Protein AF-A0A067QDD2-F1 (afdb_monomer)

Sequence (248 aa):
MGDSSFLYAEFTPTRTRKNRKTKDKPAVTLQTLFHHARMELASWSWMLEYQSILRTVFSDLTIDMSSLNVVCLGLGSPSTSVNARLQLGFLLRLCEDFGISHRKVSVYDPVFTQSDVLFLEELQFSVPCNSTGSQKTAPPTVLFMPHCDLHLYEHIFRQHWEKECLANMVLIANVLGQYLESNPSHKLSSDCPCLSRIVPLLDCKPFPTWNTNPTAFNNTAVQYVPAPQWENLPGEHDFWRLPPHRDT

pLDDT: mean 85.98, std 16.72, range [38.03, 98.56]

Organism: NCBI:txid933084

Structure (mmCIF, N/CA/C/O backbone):
data_AF-A0A067QDD2-F1
#
_entry.id   AF-A0A067QDD2-F1
#
loop_
_atom_site.group_PDB
_atom_site.id
_atom_site.type_symbol
_atom_site.label_atom_id
_atom_site.label_alt_id
_atom_site.label_comp_id
_atom_site.label_asym_id
_atom_site.label_entity_id
_atom_site.label_seq_id
_atom_site.pdbx_PDB_ins_code
_atom_site.Cartn_x
_atom_site.Cartn_y
_atom_site.Cartn_z
_atom_site.occupancy
_a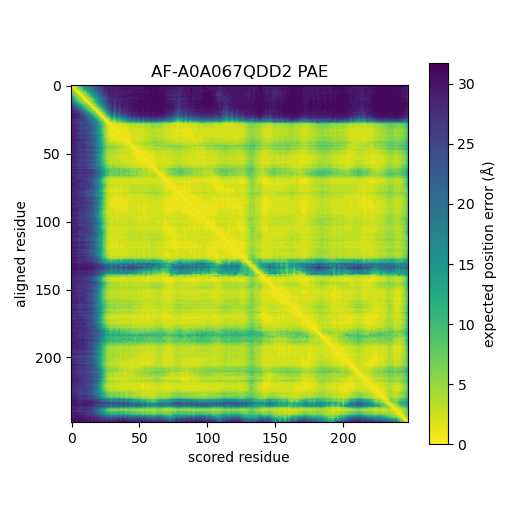tom_site.B_iso_or_equiv
_atom_site.auth_seq_id
_atom_site.auth_comp_id
_atom_site.auth_asym_id
_atom_site.auth_atom_id
_atom_site.pdbx_PDB_model_num
ATOM 1 N N . MET A 1 1 ? 15.218 -37.989 78.511 1.00 45.38 1 MET A N 1
ATOM 2 C CA . MET A 1 1 ? 13.772 -37.693 78.468 1.00 45.38 1 MET A CA 1
ATOM 3 C C . MET A 1 1 ? 13.631 -36.187 78.438 1.00 45.38 1 MET A C 1
ATOM 5 O O . MET A 1 1 ? 13.972 -35.539 79.415 1.00 45.38 1 MET A O 1
ATOM 9 N N . GLY A 1 2 ? 13.270 -35.648 77.281 1.00 40.22 2 GLY A N 1
ATOM 10 C CA . GLY A 1 2 ? 13.136 -34.219 77.025 1.00 40.22 2 GLY A CA 1
ATOM 11 C C . GLY A 1 2 ? 12.260 -34.088 75.794 1.00 40.22 2 GLY A C 1
ATOM 12 O O . GLY A 1 2 ? 12.747 -34.199 74.675 1.00 40.22 2 GLY A O 1
ATOM 13 N N . ASP A 1 3 ? 10.964 -34.021 76.059 1.00 41.91 3 ASP A N 1
ATOM 14 C CA . ASP A 1 3 ? 9.873 -33.892 75.107 1.00 41.91 3 ASP A CA 1
ATOM 15 C C . ASP A 1 3 ? 9.804 -32.426 74.654 1.00 41.91 3 ASP A C 1
ATOM 17 O O . ASP A 1 3 ? 9.718 -31.521 75.487 1.00 41.91 3 ASP A O 1
ATOM 21 N N . SER A 1 4 ? 9.902 -32.174 73.351 1.00 42.56 4 SER A N 1
ATOM 22 C CA . SER A 1 4 ? 9.608 -30.865 72.765 1.00 42.56 4 SER A CA 1
ATOM 23 C C . SER A 1 4 ? 8.730 -31.056 71.535 1.00 42.56 4 SER A C 1
ATOM 25 O O . SER A 1 4 ? 9.161 -31.047 70.383 1.00 42.56 4 SER A O 1
ATOM 27 N N . SER A 1 5 ? 7.444 -31.245 71.818 1.00 41.44 5 SER A N 1
ATOM 28 C CA . SER A 1 5 ? 6.354 -31.175 70.856 1.00 41.44 5 SER A CA 1
ATOM 29 C C . SER A 1 5 ? 6.352 -29.813 70.149 1.00 41.44 5 SER A C 1
ATOM 31 O O . SER A 1 5 ? 5.973 -28.796 70.735 1.00 41.44 5 SER A O 1
ATOM 33 N N . PHE A 1 6 ? 6.741 -29.777 68.877 1.00 38.84 6 PHE A N 1
ATOM 34 C CA . PHE A 1 6 ? 6.443 -28.642 68.008 1.00 38.84 6 PHE A CA 1
ATOM 35 C C . PHE A 1 6 ? 4.987 -28.752 67.537 1.00 38.84 6 PHE A C 1
ATOM 37 O O . PHE A 1 6 ? 4.663 -29.520 66.633 1.00 38.84 6 PHE A O 1
ATOM 44 N N . LEU A 1 7 ? 4.102 -27.990 68.183 1.00 42.53 7 LEU A N 1
ATOM 45 C CA . LEU A 1 7 ? 2.731 -27.744 67.736 1.00 42.53 7 LEU A CA 1
ATOM 46 C C . LEU A 1 7 ? 2.766 -26.884 66.465 1.00 42.53 7 LEU A C 1
ATOM 48 O O . LEU A 1 7 ? 3.120 -25.707 66.520 1.00 42.53 7 LEU A O 1
ATOM 52 N N . TYR A 1 8 ? 2.380 -27.453 65.323 1.00 38.03 8 TYR A N 1
ATOM 53 C CA . TYR A 1 8 ? 2.011 -26.659 64.152 1.00 38.03 8 TYR A CA 1
ATOM 54 C C . TYR A 1 8 ? 0.586 -26.129 64.348 1.00 38.03 8 TYR A C 1
ATOM 56 O O . TYR A 1 8 ? -0.348 -26.900 64.555 1.00 38.03 8 TYR A O 1
ATOM 64 N N . ALA A 1 9 ? 0.436 -24.805 64.309 1.00 45.81 9 ALA A N 1
ATOM 65 C CA . ALA A 1 9 ? -0.854 -24.130 64.377 1.00 45.81 9 ALA A CA 1
ATOM 66 C C . ALA A 1 9 ? -1.733 -24.497 63.168 1.00 45.81 9 ALA A C 1
ATOM 68 O O . ALA A 1 9 ? -1.247 -24.552 62.036 1.00 45.81 9 ALA A O 1
ATOM 69 N N . GLU A 1 10 ? -3.029 -24.721 63.408 1.00 42.28 10 GLU A N 1
ATOM 70 C CA . GLU A 1 10 ? -4.020 -24.955 62.356 1.00 42.28 10 GLU A CA 1
ATOM 71 C C . GLU A 1 10 ? -4.026 -23.806 61.339 1.00 42.28 10 GLU A C 1
ATOM 73 O O . GLU A 1 10 ? -4.198 -22.629 61.670 1.00 42.28 10 GLU A O 1
ATOM 78 N N . PHE A 1 11 ? -3.856 -24.171 60.070 1.00 44.06 11 PHE A N 1
ATOM 79 C CA . PHE A 1 11 ? -3.975 -23.269 58.937 1.00 44.06 11 PHE A CA 1
ATOM 80 C C . PHE A 1 11 ? -5.406 -22.721 58.866 1.00 44.06 11 PHE A C 1
ATOM 82 O O . PHE A 1 11 ? -6.345 -23.451 58.553 1.00 44.06 11 PHE A O 1
ATOM 89 N N . THR A 1 12 ? -5.585 -21.428 59.136 1.00 45.44 12 THR A N 1
ATOM 90 C CA . THR A 1 12 ? -6.861 -20.735 58.918 1.00 45.44 12 THR A CA 1
ATOM 91 C C . THR A 1 12 ? -6.924 -20.272 57.460 1.00 45.44 12 THR A C 1
ATOM 93 O O . THR A 1 12 ? -6.124 -19.421 57.062 1.00 45.44 12 THR A O 1
ATOM 96 N N . PRO A 1 13 ? -7.855 -20.780 56.629 1.00 41.19 13 PRO A N 1
ATOM 97 C CA . PRO A 1 13 ? -7.970 -20.330 55.250 1.00 41.19 13 PRO A CA 1
ATOM 98 C C . PRO A 1 13 ? -8.390 -18.859 55.228 1.00 41.19 13 PRO A C 1
ATOM 100 O O . PRO A 1 13 ? -9.430 -18.477 55.774 1.00 41.19 13 PRO A O 1
ATOM 103 N N . THR A 1 14 ? -7.593 -18.015 54.581 1.00 38.75 14 THR A N 1
ATOM 104 C CA . THR A 1 14 ? -7.963 -16.626 54.319 1.00 38.75 14 THR A CA 1
ATOM 105 C C . THR A 1 14 ? -9.214 -16.598 53.443 1.00 38.75 14 THR A C 1
ATOM 107 O O . THR A 1 14 ? -9.248 -17.150 52.344 1.00 38.75 14 THR A O 1
ATOM 110 N N . ARG A 1 15 ? -10.277 -15.952 53.945 1.00 44.97 15 ARG A N 1
ATOM 111 C CA . ARG A 1 15 ? -11.528 -15.718 53.210 1.00 44.97 15 ARG A CA 1
ATOM 112 C C . ARG A 1 15 ? -11.215 -15.166 51.819 1.00 44.97 15 ARG A C 1
ATOM 114 O O . ARG A 1 15 ? -10.659 -14.074 51.692 1.00 44.97 15 ARG A O 1
ATOM 121 N N . THR A 1 16 ? -11.636 -15.890 50.787 1.00 44.88 16 THR A N 1
ATOM 122 C CA . THR A 1 16 ? -11.643 -15.417 49.404 1.00 44.88 16 THR A CA 1
ATOM 123 C C . THR A 1 16 ? -12.367 -14.074 49.341 1.00 44.88 16 THR A C 1
ATOM 125 O O . THR A 1 16 ? -13.537 -13.944 49.715 1.00 44.88 16 THR A O 1
ATOM 128 N N . ARG A 1 17 ? -11.645 -13.036 48.897 1.00 45.78 17 ARG A N 1
ATOM 129 C CA . ARG A 1 17 ? -12.229 -11.728 48.589 1.00 45.78 17 ARG A CA 1
ATOM 130 C C . ARG A 1 17 ? -13.360 -11.956 47.589 1.00 45.78 17 ARG A C 1
ATOM 132 O O . ARG A 1 17 ? -13.114 -12.396 46.471 1.00 45.78 17 ARG A O 1
ATOM 139 N N . LYS A 1 18 ? -14.595 -11.650 47.999 1.00 46.03 18 LYS A N 1
ATOM 140 C CA . LYS A 1 18 ? -15.752 -11.560 47.101 1.00 46.03 18 LYS A CA 1
ATOM 141 C C . LYS A 1 18 ? -15.353 -10.723 45.885 1.00 46.03 18 LYS A C 1
ATOM 143 O O . LYS A 1 18 ? -15.043 -9.541 46.043 1.00 46.03 18 LYS A O 1
ATOM 148 N N . ASN A 1 19 ? -15.382 -11.337 44.702 1.00 46.97 19 ASN A N 1
ATOM 149 C CA . ASN A 1 19 ? -15.259 -10.642 43.428 1.00 46.97 19 ASN A CA 1
ATOM 150 C C . ASN A 1 19 ? -16.283 -9.507 43.399 1.00 46.97 19 ASN A C 1
ATOM 152 O O . ASN A 1 19 ? -17.496 -9.721 43.354 1.00 46.97 19 ASN A O 1
ATOM 156 N N . ARG A 1 20 ? -15.773 -8.280 43.486 1.00 50.94 20 ARG A N 1
ATOM 157 C CA . ARG A 1 20 ? -16.548 -7.065 43.283 1.00 50.94 20 ARG A CA 1
ATOM 158 C C . ARG A 1 20 ? -16.961 -7.104 41.814 1.00 50.94 20 ARG A C 1
ATOM 160 O O . ARG A 1 20 ? -16.086 -7.037 40.961 1.00 50.94 20 ARG A O 1
ATOM 167 N N . LYS A 1 21 ? -18.259 -7.274 41.526 1.00 49.41 21 LYS A N 1
ATOM 168 C CA . LYS A 1 21 ? -18.806 -7.155 40.166 1.00 49.41 21 LYS A CA 1
ATOM 169 C C . LYS A 1 21 ? -18.338 -5.818 39.592 1.00 49.41 21 LYS A C 1
ATOM 171 O O . LYS A 1 21 ? -18.825 -4.764 40.004 1.00 49.41 21 LYS A O 1
ATOM 176 N N . THR A 1 22 ? -17.351 -5.857 38.707 1.00 52.78 22 THR A N 1
ATOM 177 C CA . THR A 1 22 ? -16.985 -4.730 37.861 1.00 52.78 22 THR A CA 1
ATOM 178 C C . THR A 1 22 ? -18.222 -4.424 37.035 1.00 52.78 22 THR A C 1
ATOM 180 O O . THR A 1 22 ? -18.730 -5.285 36.327 1.00 52.78 22 THR A O 1
ATOM 183 N N . LYS A 1 23 ? -18.775 -3.226 37.221 1.00 50.38 23 LYS A N 1
ATOM 184 C CA . LYS A 1 23 ? -19.856 -2.692 36.392 1.00 50.38 23 LYS A CA 1
ATOM 185 C C . LYS A 1 23 ? -19.383 -2.802 34.938 1.00 50.38 23 LYS A C 1
ATOM 187 O O . LYS A 1 23 ? -18.349 -2.206 34.632 1.00 50.38 23 LYS A O 1
ATOM 192 N N . ASP A 1 24 ? -20.081 -3.574 34.103 1.00 54.34 24 ASP A N 1
ATOM 193 C CA . ASP A 1 24 ? -19.802 -3.670 32.668 1.00 54.34 24 ASP A CA 1
ATOM 194 C C . ASP A 1 24 ? -19.778 -2.252 32.097 1.00 54.34 24 ASP A C 1
ATOM 196 O O . ASP A 1 24 ? -20.806 -1.575 32.008 1.00 54.34 24 ASP A O 1
ATOM 200 N N . LYS A 1 25 ? -18.581 -1.755 31.777 1.00 55.25 25 LYS A N 1
ATOM 201 C CA . LYS A 1 25 ? -18.478 -0.610 30.881 1.00 55.25 25 LYS A CA 1
ATOM 202 C C . LYS A 1 25 ? -18.935 -1.124 29.515 1.00 55.25 25 LYS A C 1
ATOM 204 O O . LYS A 1 25 ? -18.454 -2.185 29.115 1.00 55.25 25 LYS A O 1
ATOM 209 N N . PRO A 1 26 ? -19.838 -0.423 28.811 1.00 59.69 26 PRO A N 1
ATOM 210 C CA . PRO A 1 26 ? -20.191 -0.817 27.457 1.00 59.69 26 PRO A CA 1
ATOM 211 C C . PRO A 1 26 ? -18.908 -0.907 26.627 1.00 59.69 26 PRO A C 1
ATOM 213 O O . PRO A 1 26 ? -18.045 -0.027 26.721 1.00 59.69 26 PRO A O 1
ATOM 216 N N . ALA A 1 27 ? -18.756 -2.000 25.879 1.00 77.62 27 ALA A N 1
ATOM 217 C CA . ALA A 1 27 ? -17.615 -2.184 24.996 1.00 77.62 27 ALA A CA 1
ATOM 218 C C . ALA A 1 27 ? -17.545 -1.000 24.018 1.00 77.62 27 ALA A C 1
ATOM 220 O O . ALA A 1 27 ? -18.560 -0.593 23.451 1.00 77.62 27 ALA A O 1
ATOM 221 N N . VAL A 1 28 ? -16.357 -0.412 23.859 1.00 87.38 28 VAL A N 1
ATOM 222 C CA . VAL A 1 28 ? -16.148 0.693 22.916 1.00 87.38 28 VAL A CA 1
ATOM 223 C C . VAL A 1 28 ? -16.364 0.158 21.500 1.00 87.38 28 VAL A C 1
ATOM 225 O O . VAL A 1 28 ? -15.799 -0.874 21.143 1.00 87.38 28 VAL A O 1
ATOM 228 N N . THR A 1 29 ? -17.192 0.839 20.708 1.00 94.12 29 THR A N 1
ATOM 229 C CA . THR A 1 29 ? -17.514 0.407 19.338 1.00 94.12 29 THR A CA 1
ATOM 230 C C . THR A 1 29 ? -16.322 0.583 18.394 1.00 94.12 29 THR A C 1
ATOM 232 O O . THR A 1 29 ? -15.480 1.463 18.608 1.00 94.12 29 THR A O 1
ATOM 235 N N . LEU A 1 30 ? -16.272 -0.210 17.317 1.00 95.62 30 LEU A N 1
ATOM 236 C CA . LEU A 1 30 ? -15.264 -0.053 16.265 1.00 95.62 30 LEU A CA 1
ATOM 237 C C . LEU A 1 30 ? -15.319 1.353 15.651 1.00 95.62 30 LEU A C 1
ATOM 239 O O . LEU A 1 30 ? -14.275 1.976 15.478 1.00 95.62 30 LEU A O 1
ATOM 243 N N . GLN A 1 31 ? -16.516 1.900 15.429 1.00 95.81 31 GLN A N 1
ATOM 244 C CA . GLN A 1 31 ? -16.710 3.263 14.934 1.00 95.81 31 GLN A CA 1
ATOM 245 C C . GLN A 1 31 ? -15.999 4.298 15.825 1.00 95.81 31 GLN A C 1
ATOM 247 O O . GLN A 1 31 ? -15.290 5.172 15.325 1.00 95.81 31 GLN A O 1
ATOM 252 N N . THR A 1 32 ? -16.133 4.186 17.152 1.00 96.38 32 THR A N 1
ATOM 253 C CA . THR A 1 32 ? -15.456 5.086 18.101 1.00 96.38 32 THR A CA 1
ATOM 254 C C . THR A 1 32 ? -13.936 4.910 18.068 1.00 96.38 32 THR A C 1
ATOM 256 O O . THR A 1 32 ? -13.205 5.899 18.004 1.00 96.38 32 THR A O 1
ATOM 259 N N . LEU A 1 33 ? -13.446 3.666 18.075 1.00 97.00 33 LEU A N 1
ATOM 260 C CA . LEU A 1 33 ? -12.007 3.384 18.010 1.00 97.00 33 LEU A CA 1
ATOM 261 C C . LEU A 1 33 ? -11.386 3.904 16.708 1.00 97.00 33 LEU A C 1
ATOM 263 O O . LEU A 1 33 ? -10.291 4.465 16.721 1.00 97.00 33 LEU A O 1
ATOM 267 N N . PHE A 1 34 ? -12.089 3.738 15.591 1.00 97.81 34 PHE A N 1
ATOM 268 C CA . PHE A 1 34 ? -11.663 4.234 14.291 1.00 97.81 34 PHE A CA 1
ATOM 269 C C . PHE A 1 34 ? -11.661 5.763 14.234 1.00 97.81 34 PHE A C 1
ATOM 271 O O . PHE A 1 34 ? -10.707 6.357 13.736 1.00 97.81 34 PHE A O 1
ATOM 278 N N . HIS A 1 35 ? -12.675 6.421 14.804 1.00 97.19 35 HIS A N 1
ATOM 279 C CA . HIS A 1 35 ? -12.698 7.879 14.904 1.00 97.19 35 HIS A CA 1
ATOM 280 C C . HIS A 1 35 ? -11.468 8.418 15.649 1.00 97.19 35 HIS A C 1
ATOM 282 O O . HIS A 1 35 ? -10.831 9.361 15.182 1.00 97.19 35 HIS A O 1
ATOM 288 N N . HIS A 1 36 ? -11.076 7.786 16.760 1.00 96.31 36 HIS A N 1
ATOM 289 C CA . HIS A 1 36 ? -9.870 8.179 17.496 1.00 96.31 36 HIS A CA 1
ATOM 290 C C . HIS A 1 36 ? -8.604 8.009 16.645 1.00 96.31 36 HIS A C 1
ATOM 292 O O . HIS A 1 36 ? -7.792 8.929 16.577 1.00 96.31 36 HIS A O 1
ATOM 298 N N . ALA A 1 37 ? -8.478 6.881 15.936 1.00 96.75 37 ALA A N 1
ATOM 299 C CA . ALA A 1 37 ? -7.359 6.631 15.028 1.00 96.75 37 ALA A CA 1
ATOM 300 C C . ALA A 1 37 ? -7.260 7.699 13.920 1.00 96.75 37 ALA A C 1
ATOM 302 O O . ALA A 1 37 ? -6.166 8.159 13.600 1.00 96.75 37 ALA A O 1
ATOM 303 N N . ARG A 1 38 ? -8.396 8.157 13.373 1.00 96.75 38 ARG A N 1
ATOM 304 C 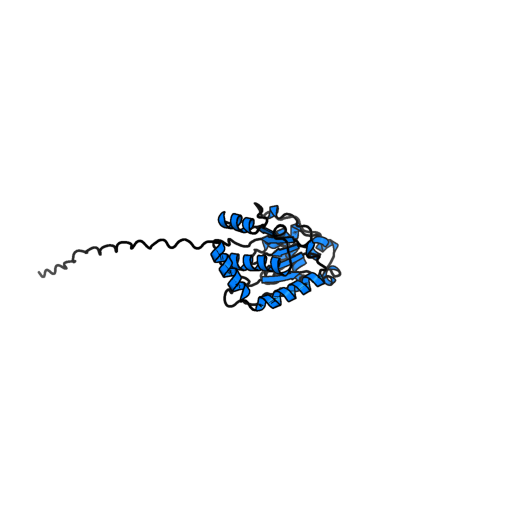CA . ARG A 1 38 ? -8.425 9.251 12.386 1.00 96.75 38 ARG A CA 1
ATOM 305 C C . ARG A 1 38 ? -7.943 10.582 12.957 1.00 96.75 38 ARG A C 1
ATOM 307 O O . ARG A 1 38 ? -7.193 11.285 12.285 1.00 96.75 38 ARG A O 1
ATOM 314 N N . MET A 1 39 ? -8.372 10.934 14.169 1.00 95.62 39 MET A N 1
ATOM 315 C CA . MET A 1 39 ? -7.941 12.173 14.828 1.00 95.62 39 MET A CA 1
ATOM 316 C C . MET A 1 39 ? -6.439 12.159 15.109 1.00 95.62 39 MET A C 1
ATOM 318 O O . MET A 1 39 ? -5.747 13.154 14.902 1.00 95.62 39 MET A O 1
ATOM 322 N N . GLU A 1 40 ? -5.927 11.009 15.531 1.00 94.88 40 GLU A N 1
ATOM 323 C CA . GLU A 1 40 ? -4.508 10.807 15.775 1.00 94.88 40 GLU A CA 1
ATOM 324 C C . GLU A 1 40 ? -3.688 10.904 14.483 1.00 94.88 40 GLU A C 1
ATOM 326 O O . GLU A 1 40 ? -2.714 11.656 14.438 1.00 94.88 40 GLU A O 1
ATOM 331 N N . LEU A 1 41 ? -4.129 10.253 13.402 1.00 94.19 41 LEU A N 1
ATOM 332 C CA . LEU A 1 41 ? -3.508 10.387 12.082 1.00 94.19 41 LEU A CA 1
ATOM 333 C C . LEU A 1 41 ? -3.503 11.848 11.605 1.00 94.19 41 LEU A C 1
ATOM 335 O O . LEU A 1 41 ? -2.494 12.328 11.102 1.00 94.19 41 LEU A O 1
ATOM 339 N N . ALA A 1 42 ? -4.600 12.585 11.801 1.00 91.75 42 ALA A N 1
ATOM 340 C CA . ALA A 1 42 ? -4.691 13.993 11.415 1.00 91.75 42 ALA A CA 1
ATOM 341 C C . ALA A 1 42 ? -3.710 14.900 12.178 1.00 91.75 42 ALA A C 1
ATOM 343 O O . ALA A 1 42 ? -3.327 15.948 11.663 1.00 91.75 42 ALA A O 1
ATOM 344 N N . SER A 1 43 ? -3.286 14.500 13.381 1.00 90.88 4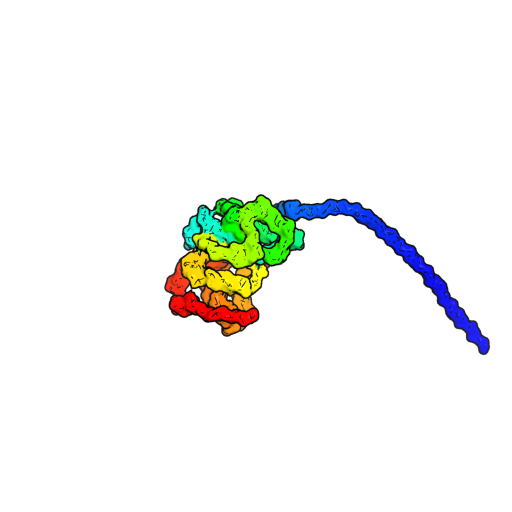3 SER A N 1
ATOM 345 C CA . SER A 1 43 ? -2.271 15.221 14.157 1.00 90.88 43 SER A CA 1
ATOM 346 C C . SER A 1 43 ? -0.837 14.959 13.685 1.00 90.88 43 SER A C 1
ATOM 348 O O . SER A 1 43 ? 0.086 15.676 14.078 1.00 90.88 43 SER A O 1
ATOM 350 N N . TRP A 1 44 ? -0.626 13.942 12.846 1.00 92.62 44 TRP A N 1
ATOM 351 C CA . TRP A 1 44 ? 0.696 13.610 12.338 1.00 92.62 44 TRP A CA 1
ATOM 352 C C . TRP A 1 44 ? 1.123 14.622 11.269 1.00 92.62 44 TRP A C 1
ATOM 354 O O . TRP A 1 44 ? 0.553 14.687 10.182 1.00 92.62 44 TRP A O 1
ATOM 364 N N . SER A 1 45 ? 2.153 15.421 11.563 1.00 89.81 45 SER A N 1
ATOM 365 C CA . SER A 1 45 ? 2.611 16.522 10.698 1.00 89.81 45 SER A CA 1
ATOM 366 C C . SER A 1 45 ? 3.030 16.081 9.292 1.00 89.81 45 SER A C 1
ATOM 368 O O . SER A 1 45 ? 2.923 16.856 8.343 1.00 89.81 45 SER A O 1
ATOM 370 N N . TRP A 1 46 ? 3.455 14.825 9.143 1.00 92.31 46 TRP A N 1
ATOM 371 C CA . TRP A 1 46 ? 3.833 14.246 7.855 1.00 92.31 46 TRP A CA 1
ATOM 372 C C . TRP A 1 46 ? 2.652 14.104 6.879 1.00 92.31 46 TRP A C 1
ATOM 374 O O . TRP A 1 46 ? 2.848 13.935 5.675 1.00 92.31 46 TRP A O 1
ATOM 384 N N . MET A 1 47 ? 1.412 14.266 7.358 1.00 90.31 47 MET A N 1
ATOM 385 C CA . MET A 1 47 ? 0.216 14.223 6.518 1.00 90.31 47 MET A CA 1
ATOM 386 C C . MET A 1 47 ? 0.159 15.319 5.435 1.00 90.31 47 MET A C 1
ATOM 388 O O . MET A 1 47 ? -0.695 15.253 4.559 1.00 90.31 47 MET A O 1
ATOM 392 N N . LEU A 1 48 ? 1.037 16.324 5.448 1.00 88.25 48 LEU A N 1
ATOM 393 C CA . LEU A 1 48 ? 1.181 17.260 4.323 1.00 88.25 48 LEU A CA 1
ATOM 394 C C . LEU A 1 48 ? 2.214 16.774 3.297 1.00 88.25 48 LEU A C 1
ATOM 396 O O . LEU A 1 48 ? 2.015 16.900 2.089 1.00 88.25 48 LEU A O 1
ATOM 400 N N . GLU A 1 49 ? 3.304 16.181 3.773 1.00 92.94 49 GLU A N 1
ATOM 401 C CA . GLU A 1 49 ? 4.383 15.675 2.925 1.00 92.94 49 GLU A CA 1
ATOM 402 C C . GLU A 1 49 ? 3.929 14.472 2.095 1.00 92.94 49 GLU A C 1
ATOM 404 O O . GLU A 1 49 ? 4.215 14.423 0.899 1.00 92.94 49 GLU A O 1
ATOM 409 N N . TYR A 1 50 ? 3.150 13.550 2.674 1.00 94.56 50 TYR A N 1
ATOM 410 C CA . TYR A 1 50 ? 2.650 12.389 1.928 1.00 94.56 50 TYR A CA 1
ATOM 411 C C . TYR A 1 50 ? 1.783 12.799 0.725 1.00 94.56 50 TYR A C 1
ATOM 413 O O . TYR A 1 50 ? 1.896 12.203 -0.347 1.00 94.56 50 TYR A O 1
ATOM 421 N N . GLN A 1 51 ? 0.951 13.842 0.878 1.00 93.88 51 GLN A N 1
ATOM 422 C CA . GLN A 1 51 ? 0.125 14.362 -0.212 1.00 93.88 51 GLN A CA 1
ATOM 423 C C . GLN A 1 51 ? 1.012 14.876 -1.344 1.00 93.88 51 GLN A C 1
ATOM 425 O O . GLN A 1 51 ? 0.741 14.594 -2.507 1.00 93.88 51 GLN A O 1
ATOM 430 N N . SER A 1 52 ? 2.071 15.620 -1.009 1.00 95.44 52 SER A N 1
ATOM 431 C CA . SER A 1 52 ? 3.028 16.152 -1.985 1.00 95.44 52 SER A CA 1
ATOM 432 C C . SER A 1 52 ? 3.745 15.032 -2.743 1.00 95.44 52 SER A C 1
ATOM 434 O O . SER A 1 52 ? 3.822 15.063 -3.974 1.00 95.44 52 SER A O 1
ATOM 436 N N . ILE A 1 53 ? 4.190 13.997 -2.019 1.00 96.50 53 ILE A N 1
ATOM 437 C CA . ILE A 1 53 ? 4.822 12.809 -2.603 1.00 96.50 53 ILE A CA 1
ATOM 438 C C . ILE A 1 53 ? 3.866 12.146 -3.595 1.00 96.50 53 ILE A C 1
ATOM 440 O O . ILE A 1 53 ? 4.214 11.989 -4.761 1.00 96.50 53 ILE A O 1
ATOM 444 N N . LEU A 1 54 ? 2.646 11.809 -3.171 1.00 95.88 54 LEU A N 1
ATOM 445 C CA . LEU A 1 54 ? 1.687 11.120 -4.035 1.00 95.88 54 LEU A CA 1
ATOM 446 C C . LEU A 1 54 ? 1.236 11.974 -5.224 1.00 95.88 54 LEU A C 1
ATOM 448 O O . LEU A 1 54 ? 1.106 11.442 -6.319 1.00 95.88 54 LEU A O 1
ATOM 452 N N . ARG A 1 55 ? 1.056 13.292 -5.060 1.00 95.38 55 ARG A N 1
ATOM 453 C CA . ARG A 1 55 ? 0.759 14.195 -6.188 1.00 95.38 55 ARG A CA 1
ATOM 454 C C . ARG A 1 55 ? 1.874 14.189 -7.227 1.00 95.38 55 ARG A C 1
ATOM 456 O O . ARG A 1 55 ? 1.575 14.156 -8.416 1.00 95.38 55 ARG A O 1
ATOM 463 N N . THR A 1 56 ? 3.127 14.195 -6.777 1.00 95.19 56 THR A N 1
ATOM 464 C CA . THR A 1 56 ? 4.295 14.107 -7.664 1.00 95.19 56 THR A CA 1
ATOM 465 C C . THR A 1 56 ? 4.293 12.771 -8.403 1.00 95.19 56 THR A C 1
ATOM 467 O O . THR A 1 56 ? 4.248 12.758 -9.625 1.00 95.19 56 THR A O 1
ATOM 470 N N . VAL A 1 57 ? 4.195 11.653 -7.674 1.00 95.31 57 VAL A N 1
ATOM 471 C CA . VAL A 1 57 ? 4.189 10.301 -8.259 1.00 95.31 57 VAL A CA 1
ATOM 472 C C . VAL A 1 57 ? 3.048 10.114 -9.259 1.00 95.31 57 VAL A C 1
ATOM 474 O O . VAL A 1 57 ? 3.252 9.622 -10.363 1.00 95.31 57 VAL A O 1
ATOM 477 N N . PHE A 1 58 ? 1.833 10.523 -8.900 1.00 94.38 58 PHE A N 1
ATOM 478 C CA . PHE A 1 58 ? 0.684 10.398 -9.789 1.00 94.38 58 PHE A CA 1
ATOM 479 C C . PHE A 1 58 ? 0.802 11.269 -11.043 1.00 94.38 58 PHE A C 1
ATOM 481 O O . PHE A 1 58 ? 0.355 10.850 -12.111 1.00 94.38 58 PHE A O 1
ATOM 488 N N . SER A 1 59 ? 1.411 12.452 -10.925 1.00 92.81 59 SER A N 1
ATOM 489 C CA . SER A 1 59 ? 1.721 13.313 -12.068 1.00 92.81 59 SER A CA 1
ATOM 490 C C . SER A 1 59 ? 2.771 12.674 -12.976 1.00 92.81 59 SER A C 1
ATOM 492 O O . SER A 1 59 ? 2.576 12.638 -14.188 1.00 92.81 59 SER A O 1
ATOM 494 N N . ASP A 1 60 ? 3.846 12.134 -12.400 1.00 91.19 60 ASP A N 1
ATOM 495 C CA . ASP A 1 60 ? 4.937 11.486 -13.137 1.00 91.19 60 ASP A CA 1
ATOM 496 C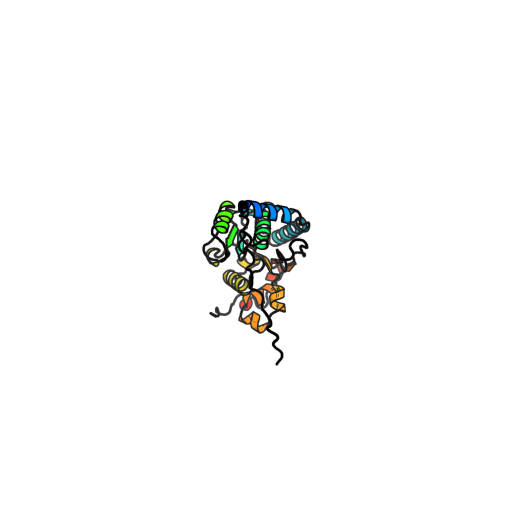 C . ASP A 1 60 ? 4.450 10.259 -13.918 1.00 91.19 60 ASP A C 1
ATOM 498 O O . ASP A 1 60 ? 4.929 9.982 -15.017 1.00 91.19 60 ASP A O 1
ATOM 502 N N . LEU A 1 61 ? 3.460 9.547 -13.374 1.00 89.62 61 LEU A N 1
ATOM 503 C CA . LEU A 1 61 ? 2.820 8.398 -14.013 1.00 89.62 61 LEU A CA 1
ATOM 504 C C . LEU A 1 61 ? 1.632 8.767 -14.912 1.00 89.62 61 LEU A C 1
ATOM 506 O O . LEU A 1 61 ? 1.027 7.884 -15.514 1.00 89.62 61 LEU A O 1
ATOM 510 N N . THR A 1 62 ? 1.272 10.049 -15.022 1.00 90.00 62 THR A N 1
ATOM 511 C CA . THR A 1 62 ? 0.111 10.522 -15.801 1.00 90.00 62 THR A CA 1
ATOM 512 C C . THR A 1 62 ? -1.207 9.814 -15.441 1.00 90.00 62 THR A C 1
ATOM 514 O O . THR A 1 62 ? -2.057 9.569 -16.296 1.00 90.00 62 THR A O 1
ATOM 517 N N . ILE A 1 63 ? -1.386 9.473 -14.161 1.00 86.31 63 ILE A N 1
ATOM 518 C CA . ILE A 1 63 ? -2.549 8.716 -13.683 1.00 86.31 63 ILE A CA 1
ATOM 519 C C . ILE A 1 63 ? -3.809 9.583 -13.750 1.00 86.31 63 ILE A C 1
ATOM 521 O O . ILE A 1 63 ? -3.895 10.635 -13.115 1.00 86.31 63 ILE A O 1
ATOM 525 N N . ASP A 1 64 ? -4.835 9.095 -14.449 1.00 86.81 64 ASP A N 1
ATOM 526 C CA . ASP A 1 64 ? -6.180 9.657 -14.347 1.00 86.81 64 ASP A CA 1
ATOM 527 C C . ASP A 1 64 ? -6.830 9.224 -13.025 1.00 86.81 64 ASP A C 1
ATOM 529 O O . ASP A 1 64 ? -7.269 8.079 -12.870 1.00 86.81 64 ASP A O 1
ATOM 533 N N . MET A 1 65 ? -6.940 10.168 -12.085 1.00 84.88 65 MET A N 1
ATOM 534 C CA . MET A 1 65 ? -7.586 9.968 -10.781 1.00 84.88 65 MET A CA 1
ATOM 535 C C . MET A 1 65 ? -9.006 9.409 -10.899 1.00 84.88 65 MET A C 1
ATOM 537 O O . MET A 1 65 ? -9.436 8.639 -10.044 1.00 84.88 65 MET A O 1
ATOM 541 N N . SER A 1 66 ? -9.737 9.757 -11.964 1.00 85.38 66 SER A N 1
ATOM 542 C CA . SER A 1 66 ? -11.109 9.287 -12.164 1.00 85.38 66 SER A CA 1
ATOM 543 C C . SER A 1 66 ? -11.172 7.782 -12.429 1.00 85.38 66 SER A C 1
ATOM 545 O O . SER A 1 66 ? -12.183 7.144 -12.130 1.00 85.38 66 SER A O 1
ATOM 547 N N . SER A 1 67 ? -10.080 7.201 -12.932 1.00 86.69 67 SER A N 1
ATOM 548 C CA . SER A 1 67 ? -9.938 5.784 -13.270 1.00 86.69 67 SER A CA 1
ATOM 549 C C . SER A 1 67 ? -9.289 4.949 -12.158 1.00 86.69 67 SER A C 1
ATOM 551 O O . SER A 1 67 ? -9.508 3.740 -12.131 1.00 86.69 67 SER A O 1
ATOM 553 N N . LEU A 1 68 ? -8.611 5.593 -11.201 1.00 91.44 68 LEU A N 1
ATOM 554 C CA . LEU A 1 68 ? -7.785 4.963 -10.167 1.00 91.44 68 LEU A CA 1
ATOM 555 C C . LEU A 1 68 ? -8.548 3.959 -9.294 1.00 91.44 68 LEU A C 1
ATOM 557 O O . LEU A 1 68 ? -9.569 4.288 -8.684 1.00 91.44 68 LEU A O 1
ATOM 561 N N . ASN A 1 69 ? -8.008 2.744 -9.209 1.00 93.12 69 ASN A N 1
ATOM 562 C CA . ASN A 1 69 ? -8.455 1.703 -8.289 1.00 93.12 69 ASN A CA 1
ATOM 563 C C . ASN A 1 69 ? -7.491 1.583 -7.106 1.00 93.12 69 ASN A C 1
ATOM 565 O O . ASN A 1 69 ? -6.299 1.872 -7.228 1.00 93.12 69 ASN A O 1
ATOM 569 N N . VAL A 1 70 ? -7.993 1.126 -5.960 1.00 95.44 70 VAL A N 1
ATOM 570 C CA . VAL A 1 70 ? -7.161 0.854 -4.783 1.00 95.44 70 VAL A CA 1
ATOM 571 C C . VAL A 1 70 ? -7.397 -0.571 -4.321 1.00 95.44 70 VAL A C 1
ATOM 573 O O . VAL A 1 70 ? -8.535 -0.994 -4.124 1.00 95.44 70 VAL A O 1
ATOM 576 N N . VAL A 1 71 ? -6.313 -1.310 -4.119 1.00 95.19 71 VAL A N 1
ATOM 577 C CA . VAL A 1 71 ? -6.353 -2.645 -3.525 1.00 95.19 71 VAL A CA 1
ATOM 578 C C . VAL A 1 71 ? -5.556 -2.605 -2.236 1.00 95.19 71 VAL A C 1
ATOM 580 O O . VAL A 1 71 ? -4.362 -2.317 -2.245 1.00 95.19 71 VAL A O 1
ATOM 583 N N . CYS A 1 72 ? -6.222 -2.891 -1.125 1.00 96.69 72 CYS A N 1
ATOM 584 C CA . CYS A 1 72 ? -5.606 -3.045 0.176 1.00 96.69 72 CYS A CA 1
ATOM 585 C C . CYS A 1 72 ? -5.587 -4.519 0.572 1.00 96.69 72 CYS A C 1
ATOM 587 O O . CYS A 1 72 ? -6.639 -5.152 0.665 1.00 96.69 72 CYS A O 1
ATOM 589 N N . LEU A 1 73 ? -4.395 -5.056 0.816 1.00 95.62 73 LEU A N 1
ATOM 590 C CA . LEU A 1 73 ? -4.203 -6.430 1.273 1.00 95.62 73 LEU A CA 1
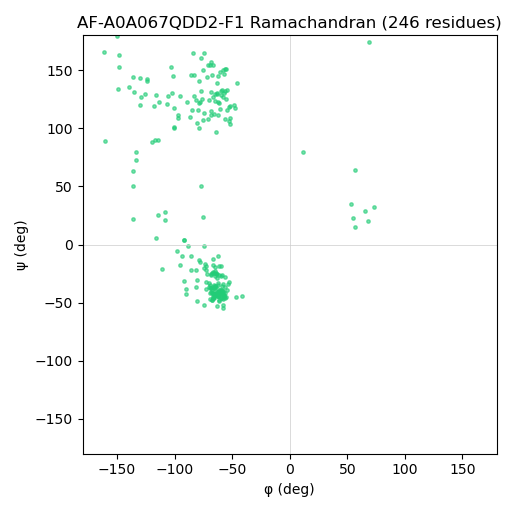ATOM 591 C C . LEU A 1 73 ? -3.407 -6.414 2.572 1.00 95.62 73 LEU A C 1
ATOM 593 O O . LEU A 1 73 ? -2.494 -5.606 2.714 1.00 95.62 73 LEU A O 1
ATOM 597 N N . GLY A 1 74 ? -3.741 -7.314 3.496 1.00 94.31 74 GLY A N 1
ATOM 598 C CA . GLY A 1 74 ? -2.976 -7.472 4.735 1.00 94.31 74 GLY A CA 1
ATOM 599 C C . GLY A 1 74 ? -3.178 -6.334 5.741 1.00 94.31 74 GLY A C 1
ATOM 600 O O . GLY A 1 74 ? -2.250 -5.975 6.460 1.00 94.31 74 GLY A O 1
ATOM 601 N N . LEU A 1 75 ? -4.372 -5.731 5.778 1.00 96.31 75 LEU A N 1
ATOM 602 C CA . LEU A 1 75 ? -4.694 -4.623 6.687 1.00 96.31 75 LEU A CA 1
ATOM 603 C C . LEU A 1 75 ? -4.620 -5.019 8.179 1.00 96.31 75 LEU A C 1
ATOM 605 O O . LEU A 1 75 ? -4.446 -4.166 9.049 1.00 96.31 75 LEU A O 1
ATOM 609 N N . GLY A 1 76 ? -4.805 -6.301 8.497 1.00 96.31 76 GLY A N 1
ATOM 610 C CA . GLY A 1 76 ? -5.137 -6.790 9.831 1.00 96.31 76 GLY A CA 1
ATOM 611 C C . GLY A 1 76 ? -6.550 -6.384 10.266 1.00 96.31 76 GLY A C 1
ATOM 612 O O . GLY A 1 76 ? -7.226 -5.619 9.595 1.00 96.31 76 GLY A O 1
ATOM 613 N N . SER A 1 77 ? -7.024 -6.871 11.415 1.00 97.56 77 SER A N 1
ATOM 614 C CA . SER A 1 77 ? -8.384 -6.578 11.908 1.00 97.56 77 SER A CA 1
ATOM 615 C C . SER A 1 77 ? -8.486 -5.190 12.573 1.00 97.56 77 SER A C 1
ATOM 617 O O . SER A 1 77 ? -7.893 -4.991 13.643 1.00 97.56 77 SER A O 1
ATOM 619 N N . PRO A 1 78 ? -9.274 -4.230 12.035 1.00 98.00 78 PRO A N 1
ATOM 620 C CA . PRO A 1 78 ? -9.537 -2.948 12.698 1.00 98.00 78 PRO A CA 1
ATOM 621 C C . PRO A 1 78 ? -10.212 -3.087 14.070 1.00 98.00 78 PRO A C 1
ATOM 623 O O . PRO A 1 78 ? -10.010 -2.245 14.946 1.00 98.00 78 PRO A O 1
ATOM 626 N N . SER A 1 79 ? -10.977 -4.152 14.307 1.00 97.00 79 SER A N 1
ATOM 627 C CA . SER A 1 79 ? -11.598 -4.445 15.605 1.00 97.00 79 SER A CA 1
ATOM 628 C C . SER A 1 79 ? -10.567 -4.737 16.689 1.00 97.00 79 SER A C 1
ATOM 630 O O . SER A 1 79 ? -10.754 -4.337 17.839 1.00 97.00 79 SER A O 1
ATOM 632 N N . THR A 1 80 ? -9.457 -5.396 16.349 1.00 95.81 80 THR A N 1
ATOM 633 C CA . THR A 1 80 ? -8.495 -5.891 17.346 1.00 95.81 80 THR A CA 1
ATOM 634 C C . THR A 1 80 ? -7.150 -5.163 17.333 1.00 95.81 80 THR A C 1
ATOM 636 O O . THR A 1 80 ? -6.474 -5.132 18.360 1.00 95.81 80 THR A O 1
ATOM 639 N N . SER A 1 81 ? -6.778 -4.496 16.236 1.00 97.38 81 SER A N 1
ATOM 640 C CA . SER A 1 81 ? -5.458 -3.878 16.056 1.00 97.38 81 SER A CA 1
ATOM 641 C C . SER A 1 81 ? -5.518 -2.353 15.923 1.00 97.38 81 SER A C 1
ATOM 643 O O . SER A 1 81 ? -6.245 -1.806 15.095 1.00 97.38 81 SER A O 1
ATOM 645 N N . VAL A 1 82 ? -4.708 -1.646 16.723 1.00 97.00 82 VAL A N 1
ATOM 646 C CA . VAL A 1 82 ? -4.505 -0.188 16.584 1.00 97.00 82 VAL A CA 1
ATOM 647 C C . VAL A 1 82 ? -3.870 0.134 15.231 1.00 97.00 82 VAL A C 1
ATOM 649 O O . VAL A 1 82 ? -4.330 1.050 14.555 1.00 97.00 82 VAL A O 1
ATOM 652 N N . ASN A 1 83 ? -2.880 -0.654 14.805 1.00 97.25 83 ASN A N 1
ATOM 653 C CA . ASN A 1 83 ? -2.192 -0.445 13.531 1.00 97.25 83 ASN A CA 1
ATOM 654 C C . ASN A 1 83 ? -3.156 -0.587 12.354 1.00 97.25 83 ASN A C 1
ATOM 656 O O . ASN A 1 83 ? -3.185 0.299 11.508 1.00 97.25 83 ASN A O 1
ATOM 660 N N . ALA A 1 84 ? -4.018 -1.610 12.364 1.00 98.00 84 ALA A N 1
ATOM 661 C CA . ALA A 1 84 ? -5.034 -1.795 11.327 1.00 98.00 84 ALA A CA 1
ATOM 662 C C . ALA A 1 84 ? -5.991 -0.595 11.244 1.00 98.00 84 ALA A C 1
ATOM 664 O O . ALA A 1 84 ? -6.336 -0.141 10.157 1.00 98.00 84 ALA A O 1
ATOM 665 N N . ARG A 1 85 ? -6.383 -0.012 12.388 1.00 98.38 85 ARG A N 1
ATOM 666 C CA . ARG A 1 85 ? -7.219 1.202 12.409 1.00 98.38 85 ARG A CA 1
ATOM 667 C C . ARG A 1 85 ? -6.495 2.430 11.869 1.00 98.38 85 ARG A C 1
ATOM 669 O O . ARG A 1 85 ? -7.106 3.208 11.144 1.00 98.38 85 ARG A O 1
ATOM 676 N N . LEU A 1 86 ? -5.223 2.616 12.218 1.00 98.12 86 LEU A N 1
ATOM 677 C CA . LEU A 1 86 ? -4.412 3.730 11.717 1.00 98.12 86 LEU A CA 1
ATOM 678 C C . LEU A 1 86 ? -4.172 3.609 10.207 1.00 98.12 86 LEU A C 1
ATOM 680 O O . LEU A 1 86 ? -4.335 4.586 9.481 1.00 98.12 86 LEU A O 1
ATOM 684 N N . GLN A 1 87 ? -3.869 2.404 9.727 1.00 98.00 87 GLN A N 1
ATOM 685 C CA . GLN A 1 87 ? -3.697 2.097 8.307 1.00 98.00 87 GLN A CA 1
ATOM 686 C C . GLN A 1 87 ? -5.004 2.260 7.525 1.00 98.00 87 GLN A C 1
ATOM 688 O O . GLN A 1 87 ? -5.002 2.888 6.469 1.00 98.00 87 GLN A O 1
ATOM 693 N N . LEU A 1 88 ? -6.138 1.803 8.068 1.00 98.56 88 LEU A N 1
ATOM 694 C CA . LEU A 1 88 ? -7.461 2.060 7.491 1.00 98.56 88 LEU A CA 1
ATOM 695 C C . LEU A 1 88 ? -7.773 3.562 7.459 1.00 98.56 88 LEU A C 1
ATOM 697 O O . LEU A 1 88 ? -8.344 4.063 6.494 1.00 98.56 88 LEU A O 1
ATOM 701 N N . GLY A 1 89 ? -7.380 4.294 8.504 1.00 98.12 89 GLY A N 1
ATOM 702 C CA . GLY A 1 89 ? -7.545 5.743 8.580 1.00 98.12 89 GLY A CA 1
ATOM 703 C C . GLY A 1 89 ? -6.746 6.458 7.494 1.00 98.12 89 GLY A C 1
ATOM 704 O O . GLY A 1 89 ? -7.260 7.381 6.865 1.00 98.12 89 GLY A O 1
ATOM 705 N N . PHE A 1 90 ? -5.519 6.001 7.235 1.00 98.12 90 PHE A N 1
ATOM 706 C CA . PHE A 1 90 ? -4.688 6.492 6.140 1.00 98.12 90 PHE A CA 1
ATOM 707 C C . PHE A 1 90 ? -5.290 6.161 4.772 1.00 98.12 90 PHE A C 1
ATOM 709 O O . PHE A 1 90 ? -5.383 7.048 3.930 1.00 98.12 90 PHE A O 1
ATOM 716 N N . LEU A 1 91 ? -5.770 4.930 4.566 1.00 98.25 91 LEU A N 1
ATOM 717 C CA . LEU A 1 91 ? -6.447 4.522 3.331 1.00 98.25 91 LEU A CA 1
ATOM 718 C C . LEU A 1 91 ? -7.684 5.384 3.042 1.00 98.25 91 LEU A C 1
ATOM 720 O O . LEU A 1 91 ? -7.887 5.831 1.915 1.00 98.25 91 LEU A O 1
ATOM 724 N N . LEU A 1 92 ? -8.496 5.663 4.063 1.00 97.88 92 LEU A N 1
ATOM 725 C CA . LEU A 1 92 ? -9.655 6.539 3.918 1.00 97.88 92 LEU A CA 1
ATOM 726 C C . LEU A 1 92 ? -9.231 7.971 3.573 1.00 97.88 92 LEU A C 1
ATOM 728 O O . LEU A 1 92 ? -9.800 8.587 2.676 1.00 97.88 92 LEU A O 1
ATOM 732 N N . ARG A 1 93 ? -8.190 8.484 4.237 1.00 97.19 93 ARG A N 1
ATOM 733 C CA . ARG A 1 93 ? -7.659 9.824 3.978 1.00 97.19 93 ARG A CA 1
ATOM 734 C C . ARG A 1 93 ? -7.064 9.960 2.572 1.00 97.19 93 ARG A C 1
ATOM 736 O O . ARG A 1 93 ? -7.263 10.988 1.935 1.00 97.19 93 ARG A O 1
ATOM 743 N N . LEU A 1 94 ? -6.408 8.915 2.066 1.00 96.88 94 LEU A N 1
ATOM 744 C CA . LEU A 1 94 ? -5.971 8.820 0.673 1.00 96.88 94 LEU A CA 1
ATOM 745 C C . LEU A 1 94 ? -7.165 8.966 -0.282 1.00 96.88 94 LEU A C 1
ATOM 747 O O . LEU A 1 94 ? -7.091 9.716 -1.251 1.00 96.88 94 LEU A O 1
ATOM 751 N N . CYS A 1 95 ? -8.282 8.292 -0.001 1.00 97.00 95 CYS A N 1
ATOM 752 C CA . CYS A 1 95 ? -9.474 8.407 -0.840 1.00 97.00 95 CYS A CA 1
ATOM 753 C C . CYS A 1 95 ? -10.050 9.829 -0.824 1.00 97.00 95 CYS A C 1
ATOM 755 O O . CYS A 1 95 ? -10.370 10.370 -1.880 1.00 97.00 95 CYS A O 1
ATOM 757 N N . GLU A 1 96 ? -10.127 10.450 0.355 1.00 96.00 96 GLU A N 1
ATOM 758 C CA . GLU A 1 96 ? -10.613 11.823 0.537 1.00 96.00 96 GLU A CA 1
ATOM 759 C C . GLU A 1 96 ? -9.738 12.847 -0.209 1.00 96.00 96 GLU A C 1
ATOM 761 O O . GLU A 1 96 ? -10.254 13.678 -0.956 1.00 96.00 96 GLU A O 1
ATOM 766 N N . ASP A 1 97 ? -8.413 12.767 -0.055 1.00 94.69 97 ASP A N 1
ATOM 767 C CA . ASP A 1 97 ? -7.474 13.769 -0.575 1.00 94.69 97 ASP A CA 1
ATOM 768 C C . ASP A 1 97 ? -7.303 13.725 -2.108 1.00 94.69 97 ASP A C 1
ATOM 770 O O . ASP A 1 97 ? -6.895 14.723 -2.720 1.00 94.69 97 ASP A O 1
ATOM 774 N N . PHE A 1 98 ? -7.618 12.580 -2.726 1.00 94.44 98 PHE A N 1
ATOM 775 C CA . PHE A 1 98 ? -7.504 12.343 -4.171 1.00 94.44 98 PHE A CA 1
ATOM 776 C C . PHE A 1 98 ? -8.851 12.068 -4.862 1.00 94.44 98 PHE A C 1
ATOM 778 O O . PHE A 1 98 ? -8.878 11.793 -6.059 1.00 94.44 98 PHE A O 1
ATOM 785 N N . GLY A 1 99 ? -9.973 12.180 -4.142 1.00 94.94 99 GLY A N 1
ATOM 786 C CA . GLY A 1 99 ? -11.317 12.017 -4.706 1.00 94.94 99 GLY A CA 1
ATOM 787 C C . GLY A 1 99 ? -11.621 10.602 -5.210 1.00 94.94 99 GLY A C 1
ATOM 788 O O . GLY A 1 99 ? -12.409 10.434 -6.141 1.00 94.94 99 GLY A O 1
ATOM 789 N N . ILE A 1 100 ? -10.996 9.581 -4.620 1.00 94.88 100 ILE A N 1
ATOM 790 C CA . ILE A 1 100 ? -11.177 8.183 -5.022 1.00 94.88 100 ILE A CA 1
ATOM 791 C C . ILE A 1 100 ? -12.518 7.688 -4.481 1.00 94.88 100 ILE A C 1
ATOM 793 O O . ILE A 1 100 ? -12.785 7.738 -3.279 1.00 94.88 100 ILE A O 1
ATOM 797 N N . SER A 1 101 ? -13.372 7.173 -5.366 1.00 95.38 101 SER A N 1
ATOM 798 C CA . SER A 1 101 ? -14.627 6.554 -4.939 1.00 95.38 101 SER A CA 1
ATOM 799 C C . SER A 1 101 ? -14.344 5.331 -4.071 1.00 95.38 101 SER A C 1
ATOM 801 O O . SER A 1 101 ? -13.637 4.420 -4.494 1.00 95.38 101 SER A O 1
ATOM 803 N N . HIS A 1 102 ? -14.973 5.255 -2.899 1.00 96.19 102 HIS A N 1
ATOM 804 C CA . HIS A 1 102 ? -14.836 4.116 -1.985 1.00 96.19 102 HIS A CA 1
ATOM 805 C C . HIS A 1 102 ? -15.209 2.777 -2.640 1.00 96.19 102 HIS A C 1
ATOM 807 O O . HIS A 1 102 ? -14.624 1.746 -2.332 1.00 96.19 102 HIS A O 1
ATOM 813 N N . ARG A 1 103 ? -16.105 2.797 -3.636 1.00 94.06 103 ARG A N 1
ATOM 814 C CA . ARG A 1 103 ? -16.493 1.608 -4.414 1.00 94.06 103 ARG A CA 1
ATOM 815 C C . ARG A 1 103 ? -15.363 1.043 -5.280 1.00 94.06 103 ARG A C 1
ATOM 817 O O . ARG A 1 103 ? -15.467 -0.092 -5.731 1.00 94.06 103 ARG A O 1
ATOM 824 N N . LYS A 1 104 ? -14.315 1.832 -5.534 1.00 93.81 104 LYS A N 1
ATOM 825 C CA . LYS A 1 104 ? -13.088 1.419 -6.233 1.00 93.81 104 LYS A CA 1
ATOM 826 C C . LYS A 1 104 ? -11.995 0.931 -5.282 1.00 93.81 104 LYS A C 1
ATOM 828 O O . LYS A 1 104 ? -10.885 0.641 -5.725 1.00 93.81 104 LYS A O 1
ATOM 833 N N . VAL A 1 105 ? -12.295 0.864 -3.987 1.00 95.69 105 VAL A N 1
ATOM 834 C CA . VAL A 1 105 ? -11.394 0.350 -2.963 1.00 95.69 105 VAL A CA 1
ATOM 835 C C . VAL A 1 105 ? -11.809 -1.079 -2.645 1.00 95.69 105 VAL A C 1
ATOM 837 O O . VAL A 1 105 ? -12.918 -1.325 -2.169 1.00 95.69 105 VAL A O 1
ATOM 840 N N . SER A 1 106 ? -10.914 -2.022 -2.909 1.00 95.50 106 SER A N 1
ATOM 841 C CA . SER A 1 106 ? -11.040 -3.407 -2.465 1.00 95.50 106 SER A CA 1
ATOM 842 C C . SER A 1 106 ? -10.134 -3.624 -1.263 1.00 95.50 106 SER A C 1
ATOM 844 O O . SER A 1 106 ? -8.957 -3.281 -1.330 1.00 95.50 106 SER A O 1
ATOM 846 N N . VAL A 1 107 ? -10.646 -4.210 -0.184 1.00 96.31 107 VAL A N 1
ATOM 847 C CA . VAL A 1 107 ? -9.882 -4.459 1.044 1.00 96.31 107 VAL A CA 1
ATOM 848 C C . VAL A 1 107 ? -10.033 -5.915 1.462 1.00 96.31 107 VAL A C 1
ATOM 850 O O . VAL A 1 107 ? -11.151 -6.398 1.620 1.00 96.31 107 VAL A O 1
ATOM 853 N N . TYR A 1 108 ? -8.918 -6.610 1.676 1.00 95.25 108 TYR A N 1
ATOM 854 C CA . TYR A 1 108 ? -8.926 -8.001 2.115 1.00 95.25 108 TYR A CA 1
ATOM 855 C C . TYR A 1 108 ? -7.848 -8.304 3.155 1.00 95.25 108 TYR A C 1
ATOM 857 O O . TYR A 1 108 ? -6.675 -7.968 2.988 1.00 95.25 108 TYR A O 1
ATOM 865 N N . ASP A 1 109 ? -8.246 -9.034 4.192 1.00 95.25 109 ASP A N 1
ATOM 866 C CA . ASP A 1 109 ? -7.347 -9.723 5.104 1.00 95.25 109 ASP A CA 1
ATOM 867 C C . ASP A 1 109 ? -8.036 -10.998 5.626 1.00 95.25 109 ASP A C 1
ATOM 869 O O . ASP A 1 109 ? -9.207 -10.934 6.019 1.00 95.25 109 ASP A O 1
ATOM 873 N N . PRO A 1 110 ? -7.356 -12.161 5.655 1.00 94.19 110 PRO A N 1
ATOM 874 C CA . PRO A 1 110 ? -7.935 -13.393 6.193 1.00 94.19 110 PRO A CA 1
ATOM 875 C C . PRO A 1 110 ? -8.315 -13.309 7.681 1.00 94.19 110 PRO A C 1
ATOM 877 O O . PRO A 1 110 ? -9.092 -14.141 8.147 1.00 94.19 110 PRO A O 1
ATOM 880 N N . VAL A 1 111 ? -7.786 -12.341 8.438 1.00 96.06 111 VAL A N 1
ATOM 881 C CA . VAL A 1 111 ? -8.065 -12.177 9.874 1.00 96.06 111 VAL A CA 1
ATOM 882 C C . VAL A 1 111 ? -9.242 -11.247 10.176 1.00 96.06 111 VAL A C 1
ATOM 884 O O . VAL A 1 111 ? -9.499 -10.959 11.349 1.00 96.06 111 VAL A O 1
ATOM 887 N N . PHE A 1 112 ? -9.951 -10.748 9.159 1.00 96.94 112 PHE A N 1
ATOM 888 C CA . PHE A 1 112 ? -11.137 -9.924 9.377 1.00 96.94 112 PHE A CA 1
ATOM 889 C C . PHE A 1 112 ? -12.205 -10.660 10.187 1.00 96.94 112 PHE A C 1
ATOM 891 O O . PHE A 1 112 ? -12.579 -11.801 9.920 1.00 96.94 112 PHE A O 1
ATOM 898 N N . THR A 1 113 ? -12.729 -9.961 11.188 1.00 96.19 113 THR A N 1
ATOM 899 C CA . THR A 1 113 ? -13.907 -10.376 11.946 1.00 96.19 113 THR A CA 1
ATOM 900 C C . THR A 1 113 ? -15.180 -9.953 11.213 1.00 96.19 113 THR A C 1
ATOM 902 O O . THR A 1 113 ? -15.158 -9.057 10.370 1.00 96.19 113 THR A O 1
ATOM 905 N N . GLN A 1 114 ? -16.329 -10.519 11.591 1.00 95.94 114 GLN A N 1
ATOM 906 C CA . GLN A 1 114 ? -17.619 -10.080 11.045 1.00 95.94 114 GLN A CA 1
ATOM 907 C C . GLN A 1 114 ? -17.864 -8.575 11.258 1.00 95.94 114 GLN A C 1
ATOM 909 O O . GLN A 1 114 ? -18.415 -7.912 10.384 1.00 95.94 114 GLN A O 1
ATOM 914 N N . SER A 1 115 ? -17.433 -8.031 12.402 1.00 96.12 115 SER A N 1
ATOM 915 C CA . SER A 1 115 ? -17.526 -6.598 12.699 1.00 96.12 115 SER A CA 1
ATOM 916 C C . SER A 1 115 ? -16.666 -5.755 11.757 1.00 96.12 115 SER A C 1
ATOM 918 O O . SER A 1 115 ? -17.080 -4.663 11.386 1.00 96.12 115 SER A O 1
ATOM 920 N N . ASP A 1 116 ? -15.495 -6.260 11.355 1.00 97.75 116 ASP A N 1
ATOM 921 C CA . ASP A 1 116 ? -14.618 -5.577 10.399 1.00 97.75 116 ASP A CA 1
ATOM 922 C C . ASP A 1 116 ? -15.256 -5.526 9.016 1.00 97.75 116 ASP A C 1
ATOM 924 O O . ASP A 1 116 ? -15.319 -4.457 8.420 1.00 97.75 116 ASP A O 1
ATOM 928 N N . VAL A 1 117 ? -15.772 -6.663 8.535 1.00 97.50 117 VAL A N 1
ATOM 929 C CA . VAL A 1 117 ? -16.435 -6.755 7.226 1.00 97.50 117 VAL A CA 1
ATOM 930 C C . VAL A 1 117 ? -17.616 -5.790 7.156 1.00 97.50 117 VAL A C 1
ATOM 932 O O . VAL A 1 117 ? -17.651 -4.952 6.260 1.00 97.50 117 VAL A O 1
ATOM 935 N N . LEU A 1 118 ? -18.522 -5.831 8.141 1.00 97.56 118 LEU A N 1
ATOM 936 C CA . LEU A 1 118 ? -19.680 -4.930 8.184 1.00 97.56 118 LEU A CA 1
ATOM 937 C C . LEU A 1 118 ? -19.255 -3.458 8.203 1.00 97.56 118 LEU A C 1
ATOM 939 O O . LEU A 1 118 ? -19.822 -2.639 7.489 1.00 97.56 118 LEU A O 1
ATOM 943 N N . PHE A 1 119 ? -18.230 -3.119 8.985 1.00 97.94 119 PHE A N 1
ATOM 944 C CA . PHE A 1 119 ? -17.738 -1.748 9.067 1.00 97.94 119 PHE A CA 1
ATOM 945 C C . PHE A 1 119 ? -17.082 -1.269 7.760 1.00 97.94 119 PHE A C 1
ATOM 947 O O . PHE A 1 119 ? -17.272 -0.126 7.353 1.00 97.94 119 PHE A O 1
ATOM 954 N N . LEU A 1 120 ? -16.330 -2.128 7.070 1.00 98.19 120 LEU A N 1
ATOM 955 C CA . LEU A 1 120 ? -15.729 -1.811 5.769 1.00 98.19 120 LEU A CA 1
ATOM 956 C C . LEU A 1 120 ? -16.798 -1.671 4.669 1.00 98.19 120 LEU A C 1
ATOM 958 O O . LEU A 1 120 ? -16.708 -0.770 3.834 1.00 98.19 120 LEU A O 1
ATOM 962 N N . GLU A 1 121 ? -17.844 -2.498 4.701 1.00 97.19 121 GLU A N 1
ATOM 963 C CA . GLU A 1 121 ? -19.004 -2.388 3.807 1.00 97.19 121 GLU A CA 1
ATOM 964 C C . GLU A 1 121 ? -19.826 -1.115 4.076 1.00 97.19 121 GLU A C 1
ATOM 966 O O . GLU A 1 121 ? -20.273 -0.462 3.131 1.00 97.19 121 GLU A O 1
ATOM 971 N N . GLU A 1 122 ? -19.975 -0.698 5.342 1.00 97.56 122 GLU A N 1
ATOM 972 C CA . GLU A 1 122 ? -20.567 0.597 5.724 1.00 97.56 122 GLU A CA 1
ATOM 973 C C . GLU A 1 122 ? -19.786 1.778 5.120 1.00 97.56 122 GLU A C 1
ATOM 975 O O . GLU A 1 122 ? -20.383 2.771 4.695 1.00 97.56 122 GLU A O 1
ATOM 980 N N . LEU A 1 123 ? -18.457 1.655 5.016 1.00 97.44 123 LEU A N 1
ATOM 981 C CA . LEU A 1 123 ? -17.595 2.614 4.317 1.00 97.44 123 LEU A CA 1
ATOM 982 C C . LEU A 1 123 ? -17.690 2.514 2.785 1.00 97.44 123 LEU A C 1
ATOM 984 O O . LEU A 1 123 ? -17.074 3.325 2.095 1.00 97.44 123 LEU A O 1
ATOM 988 N N . GLN A 1 124 ? -18.494 1.591 2.249 1.00 97.88 124 GLN A N 1
ATOM 989 C CA . GLN A 1 124 ? -18.678 1.295 0.823 1.00 97.88 124 GLN A CA 1
ATOM 990 C C . GLN A 1 124 ? -17.456 0.681 0.130 1.00 97.88 124 GLN A C 1
ATOM 992 O O . GLN A 1 124 ? -17.374 0.727 -1.102 1.00 97.88 124 GLN A O 1
ATOM 997 N N . PHE A 1 125 ? -16.526 0.105 0.892 1.00 97.12 125 PHE A N 1
ATOM 998 C CA . PHE A 1 125 ? -15.428 -0.675 0.328 1.00 97.12 125 PHE A CA 1
ATOM 999 C C . PHE A 1 125 ? -15.925 -2.047 -0.130 1.00 97.12 125 PHE A C 1
ATOM 1001 O O . PHE A 1 125 ? -16.873 -2.604 0.424 1.00 97.12 125 PHE A O 1
ATOM 1008 N N . SER A 1 126 ? -15.273 -2.600 -1.150 1.00 95.00 126 SER A N 1
ATOM 1009 C CA . SER A 1 126 ? -15.482 -3.987 -1.559 1.00 95.00 126 SER A CA 1
ATOM 1010 C C . SER A 1 126 ? -14.638 -4.908 -0.678 1.00 95.00 126 SER A C 1
ATOM 1012 O O . SER A 1 126 ? -13.434 -4.689 -0.535 1.00 95.00 126 SER A O 1
ATOM 1014 N N . VAL A 1 127 ? -15.255 -5.931 -0.087 1.00 94.81 127 VAL A N 1
ATOM 1015 C CA . VAL A 1 127 ? -14.588 -6.891 0.806 1.00 94.81 127 VAL A CA 1
ATOM 1016 C C . VAL A 1 127 ? -14.722 -8.296 0.205 1.00 94.81 127 VAL A C 1
ATOM 1018 O O . VAL A 1 127 ? -15.706 -8.990 0.465 1.00 94.81 127 VAL A O 1
ATOM 1021 N N . PRO A 1 128 ? -13.793 -8.725 -0.668 1.00 90.50 128 PRO A N 1
ATOM 1022 C CA . PRO A 1 128 ? -13.883 -10.030 -1.312 1.00 90.50 128 PRO A CA 1
ATOM 1023 C C . PRO A 1 128 ? -13.681 -11.173 -0.305 1.00 90.50 128 PRO A C 1
ATOM 1025 O O . PRO A 1 128 ? -13.042 -11.015 0.730 1.00 90.50 128 P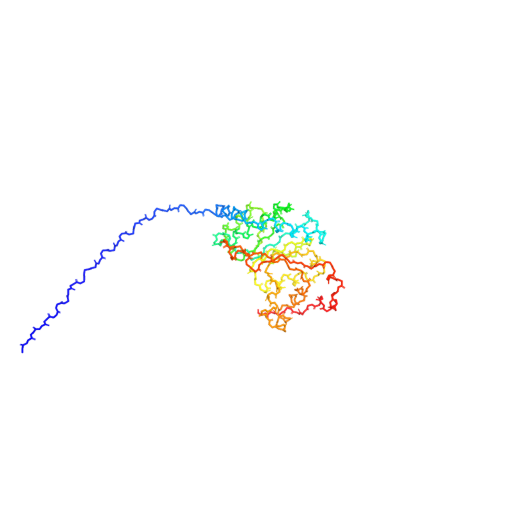RO A O 1
ATOM 1028 N N . CYS A 1 129 ? -14.184 -12.369 -0.623 1.00 81.50 129 CYS A N 1
ATOM 1029 C CA . CYS A 1 129 ? -14.058 -13.533 0.265 1.00 81.50 129 CYS A CA 1
ATOM 1030 C C . CYS A 1 129 ? -12.638 -14.135 0.305 1.00 81.50 129 CYS A C 1
ATOM 1032 O O . CYS A 1 129 ? -12.330 -14.929 1.193 1.00 81.50 129 CYS A O 1
ATOM 1034 N N . ASN A 1 130 ? -11.778 -13.804 -0.661 1.00 78.00 130 ASN A N 1
ATOM 1035 C CA . ASN A 1 130 ? -10.383 -14.239 -0.722 1.00 78.00 130 ASN A CA 1
ATOM 1036 C C . ASN A 1 130 ? -9.500 -13.176 -1.401 1.00 78.00 130 ASN A C 1
ATOM 1038 O O . ASN A 1 130 ? -10.002 -12.312 -2.122 1.00 78.00 130 ASN A O 1
ATOM 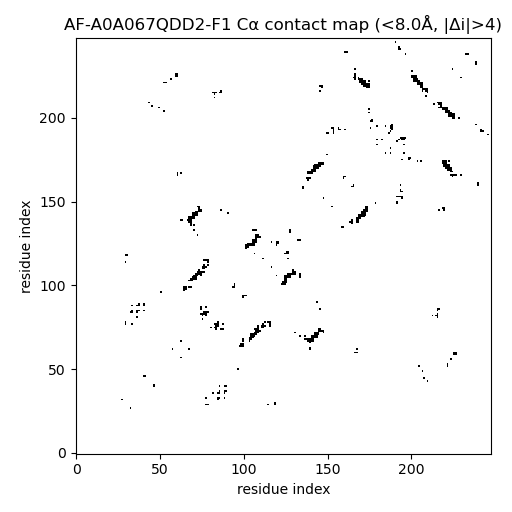1042 N N . SER A 1 131 ? -8.179 -13.273 -1.217 1.00 66.94 131 SER A N 1
ATOM 1043 C CA . SER A 1 131 ? -7.200 -12.357 -1.829 1.00 66.94 131 SER A CA 1
ATOM 1044 C C . SER A 1 131 ? -7.182 -12.441 -3.357 1.00 66.94 131 SER A C 1
ATOM 1046 O O . SER A 1 131 ? -6.840 -11.476 -4.036 1.00 66.94 131 SER A O 1
ATOM 1048 N N . THR A 1 132 ? -7.594 -13.575 -3.925 1.00 58.94 132 THR A N 1
ATOM 1049 C CA . THR A 1 132 ? -7.760 -13.734 -5.375 1.00 58.94 132 THR A CA 1
ATOM 1050 C C . THR A 1 132 ? -9.001 -13.021 -5.912 1.00 58.94 132 THR A C 1
ATOM 1052 O O . THR A 1 132 ? -9.074 -12.759 -7.103 1.00 58.94 132 THR A O 1
ATOM 1055 N N . GLY A 1 133 ? -9.976 -12.705 -5.055 1.00 50.59 133 GLY A N 1
ATOM 1056 C CA . GLY A 1 133 ? -11.221 -12.011 -5.385 1.00 50.59 133 GLY A CA 1
ATOM 1057 C C . GLY A 1 133 ? -11.027 -10.506 -5.558 1.00 50.59 133 GLY A C 1
ATOM 1058 O O . GLY A 1 133 ? -11.841 -9.858 -6.202 1.00 50.59 133 GLY A O 1
ATOM 1059 N N . SER A 1 134 ? -9.894 -9.974 -5.096 1.00 54.38 134 SER A N 1
ATOM 1060 C CA . SER A 1 134 ? -9.314 -8.687 -5.518 1.00 54.38 134 SER A CA 1
ATOM 1061 C C . SER A 1 134 ? -8.636 -8.756 -6.907 1.00 54.38 134 SER A C 1
ATOM 1063 O O . SER A 1 134 ? -7.737 -7.975 -7.203 1.00 54.38 134 SER A O 1
ATOM 1065 N N . GLN A 1 135 ? -9.049 -9.724 -7.736 1.00 54.38 135 GLN A N 1
ATOM 1066 C CA . GLN A 1 135 ? -8.481 -10.152 -9.022 1.00 54.38 135 GLN A CA 1
ATOM 1067 C C . GLN A 1 135 ? -8.127 -8.990 -9.968 1.00 54.38 135 GLN A C 1
ATOM 1069 O O . GLN A 1 135 ? -8.923 -8.061 -10.086 1.00 54.38 135 GLN A O 1
ATOM 1074 N N . LYS A 1 136 ? -6.963 -9.098 -10.650 1.00 60.34 136 LYS A N 1
ATOM 1075 C CA . LYS A 1 136 ? -6.407 -8.204 -11.700 1.00 60.34 136 LYS A CA 1
ATOM 1076 C C . LYS A 1 136 ? -7.164 -6.875 -11.810 1.00 60.34 136 LYS A C 1
ATOM 1078 O O . LYS A 1 136 ? -8.012 -6.703 -12.689 1.00 60.34 136 LYS A O 1
ATOM 1083 N N . THR A 1 137 ? -6.881 -5.938 -10.908 1.00 63.53 137 THR A N 1
ATOM 1084 C CA . THR A 1 137 ? -7.443 -4.596 -11.045 1.00 63.53 137 THR A CA 1
ATOM 1085 C C . THR A 1 137 ? -6.846 -3.950 -12.281 1.00 63.53 137 THR A C 1
ATOM 1087 O O . THR A 1 137 ? -5.628 -3.925 -12.467 1.00 63.53 137 THR A O 1
ATOM 1090 N N . ALA A 1 138 ? -7.720 -3.468 -13.165 1.00 69.31 138 ALA A N 1
ATOM 1091 C CA . ALA A 1 138 ? -7.273 -2.758 -14.347 1.00 69.31 138 ALA A CA 1
ATOM 1092 C C . ALA A 1 138 ? -6.462 -1.524 -13.905 1.00 69.31 138 ALA A C 1
ATOM 1094 O O . ALA A 1 138 ? -6.924 -0.796 -13.016 1.00 69.31 138 ALA A O 1
ATOM 1095 N N . PRO A 1 139 ? -5.275 -1.291 -14.493 1.00 74.31 139 PRO A N 1
ATOM 1096 C CA . PRO A 1 139 ? -4.505 -0.091 -14.212 1.00 74.31 139 PRO A CA 1
ATOM 1097 C C . PRO A 1 139 ? -5.325 1.169 -14.548 1.00 74.31 139 PRO A C 1
ATOM 1099 O O . PRO A 1 139 ? -6.153 1.128 -15.465 1.00 74.31 139 PRO A O 1
ATOM 1102 N N . PRO A 1 140 ? -5.092 2.293 -13.850 1.00 80.94 140 PRO A N 1
ATOM 1103 C CA . PRO A 1 140 ? -4.082 2.498 -12.808 1.00 80.94 140 PRO A CA 1
ATOM 1104 C C . PRO A 1 140 ? -4.530 2.020 -11.415 1.00 80.94 140 PRO A C 1
ATOM 1106 O O . PRO A 1 140 ? -5.702 2.144 -11.046 1.00 80.94 140 PRO A O 1
ATOM 1109 N N . THR A 1 141 ? -3.577 1.515 -10.620 1.00 91.38 141 THR A N 1
ATOM 1110 C CA . THR A 1 141 ? -3.858 0.894 -9.311 1.00 91.38 141 THR A CA 1
ATOM 1111 C C . THR A 1 141 ? -2.888 1.361 -8.225 1.00 91.38 141 THR A C 1
ATOM 1113 O O . THR A 1 141 ? -1.670 1.265 -8.382 1.00 91.38 141 THR A O 1
ATOM 1116 N N . VAL A 1 142 ? -3.425 1.774 -7.072 1.00 96.12 142 VAL A N 1
ATOM 1117 C CA . VAL A 1 142 ? -2.662 1.853 -5.815 1.00 96.12 142 VAL A CA 1
ATOM 1118 C C . VAL A 1 142 ? -2.761 0.519 -5.078 1.00 96.12 142 VAL A C 1
ATOM 1120 O O . VAL A 1 142 ? -3.859 0.078 -4.739 1.00 96.12 142 VAL A O 1
ATOM 1123 N N . LEU A 1 143 ? -1.622 -0.107 -4.785 1.00 96.06 143 LEU A N 1
ATOM 1124 C CA . LEU A 1 143 ? -1.534 -1.259 -3.890 1.00 96.06 143 LEU A CA 1
ATOM 1125 C C . LEU A 1 143 ? -1.128 -0.793 -2.490 1.00 96.06 143 LEU A C 1
ATOM 1127 O O . LEU A 1 143 ? 0.014 -0.392 -2.274 1.00 96.06 143 LEU A O 1
ATOM 1131 N N . PHE A 1 144 ? -2.055 -0.850 -1.536 1.00 97.81 144 PHE A N 1
ATOM 1132 C CA . PHE A 1 144 ? -1.821 -0.503 -0.135 1.00 97.81 144 PHE A CA 1
ATOM 1133 C C . PHE A 1 144 ? -1.616 -1.772 0.703 1.00 97.81 144 PHE A C 1
ATOM 1135 O O . PHE A 1 144 ? -2.571 -2.466 1.045 1.00 97.81 144 PHE A O 1
ATOM 1142 N N . MET A 1 145 ? -0.361 -2.105 1.003 1.00 96.38 145 MET A N 1
ATOM 1143 C CA . MET A 1 145 ? 0.026 -3.403 1.573 1.00 96.38 145 MET A CA 1
ATOM 1144 C C . MET A 1 145 ? 1.040 -3.272 2.724 1.00 96.38 145 MET A C 1
ATOM 1146 O O . MET A 1 145 ? 2.088 -3.914 2.695 1.00 96.38 145 MET A O 1
ATOM 1150 N N . PRO A 1 146 ? 0.811 -2.423 3.739 1.00 93.88 146 PRO A N 1
ATOM 1151 C CA . PRO A 1 146 ? 1.757 -2.298 4.845 1.00 93.88 146 PRO A CA 1
ATOM 1152 C C . PRO A 1 146 ? 1.894 -3.628 5.606 1.00 93.88 146 PRO A C 1
ATOM 1154 O O . PRO A 1 146 ? 0.937 -4.379 5.753 1.00 93.88 146 PRO A O 1
ATOM 1157 N N . HIS A 1 147 ? 3.095 -3.926 6.098 1.00 93.19 147 HIS A N 1
ATOM 1158 C CA . HIS A 1 147 ? 3.445 -5.109 6.902 1.00 93.19 147 HIS A CA 1
ATOM 1159 C C . HIS A 1 147 ? 3.144 -6.477 6.280 1.00 93.19 147 HIS A C 1
ATOM 1161 O O . HIS A 1 147 ? 3.201 -7.489 6.975 1.00 93.19 147 HIS A O 1
ATOM 1167 N N . CYS A 1 148 ? 2.887 -6.531 4.974 1.00 93.44 148 CYS A N 1
ATOM 1168 C CA . CYS A 1 148 ? 2.670 -7.786 4.258 1.00 93.44 148 CYS A CA 1
ATOM 1169 C C . CYS A 1 148 ? 3.948 -8.626 4.151 1.00 93.44 148 CYS A C 1
ATOM 1171 O O . CYS A 1 148 ? 5.060 -8.096 4.170 1.00 93.44 148 CYS A O 1
ATOM 1173 N N . ASP A 1 149 ? 3.796 -9.942 4.019 1.00 91.56 149 ASP A N 1
ATOM 1174 C CA . ASP A 1 149 ? 4.923 -10.843 3.814 1.00 91.56 149 ASP A CA 1
ATOM 1175 C C . ASP A 1 149 ? 5.453 -10.803 2.370 1.00 91.56 149 ASP A C 1
ATOM 1177 O O . ASP A 1 149 ? 4.779 -10.387 1.425 1.00 91.56 149 ASP A O 1
ATOM 1181 N N . LEU A 1 150 ? 6.694 -11.266 2.209 1.00 91.81 150 LEU A N 1
ATOM 1182 C CA . LEU A 1 150 ? 7.405 -11.310 0.933 1.00 91.81 150 LEU A CA 1
ATOM 1183 C C . LEU A 1 150 ? 6.649 -12.095 -0.153 1.00 91.81 150 LEU A C 1
ATOM 1185 O O . LEU A 1 150 ? 6.626 -11.683 -1.313 1.00 91.81 150 LEU A O 1
ATOM 1189 N N . HIS A 1 151 ? 6.054 -13.232 0.210 1.00 91.19 151 HIS A N 1
ATOM 1190 C CA . HIS A 1 151 ? 5.418 -14.133 -0.747 1.00 91.19 151 HIS A CA 1
ATOM 1191 C C . HIS A 1 151 ? 4.104 -13.558 -1.267 1.00 91.19 151 HIS A C 1
ATOM 1193 O O . HIS A 1 151 ? 3.777 -13.757 -2.438 1.00 91.19 151 HIS A O 1
ATOM 1199 N N . LEU A 1 152 ? 3.387 -12.790 -0.445 1.00 91.88 152 LEU A N 1
ATOM 1200 C CA . LEU A 1 152 ? 2.211 -12.059 -0.892 1.00 91.88 152 LEU A CA 1
ATOM 1201 C C . LEU A 1 152 ? 2.569 -11.016 -1.962 1.00 91.88 152 LEU A C 1
ATOM 1203 O O . LEU A 1 152 ? 1.888 -10.944 -2.984 1.00 91.88 152 LEU A O 1
ATOM 1207 N N . TYR A 1 153 ? 3.663 -10.263 -1.798 1.00 93.88 153 TYR A N 1
ATOM 1208 C CA . TYR A 1 153 ? 4.127 -9.350 -2.852 1.00 93.88 153 TYR A CA 1
ATOM 1209 C C . TYR A 1 153 ? 4.495 -10.088 -4.137 1.00 93.88 153 TYR A C 1
ATOM 1211 O O . TYR A 1 153 ? 4.059 -9.692 -5.216 1.00 93.88 153 TYR A O 1
ATOM 1219 N N . GLU A 1 154 ? 5.269 -11.171 -4.032 1.00 93.62 154 GLU A N 1
ATOM 1220 C CA . GLU A 1 154 ? 5.644 -11.990 -5.187 1.00 93.62 154 GLU A CA 1
ATOM 1221 C C . GLU A 1 154 ? 4.408 -12.490 -5.943 1.00 93.62 154 GLU A C 1
ATOM 1223 O O . GLU A 1 154 ? 4.336 -12.375 -7.166 1.00 93.62 154 GLU A O 1
ATOM 1228 N N . HIS A 1 155 ? 3.410 -13.002 -5.220 1.00 91.00 155 HIS A N 1
ATOM 1229 C CA . HIS A 1 155 ? 2.160 -13.474 -5.803 1.00 91.00 155 HIS A CA 1
ATOM 1230 C C . HIS A 1 155 ? 1.437 -12.369 -6.583 1.00 91.00 155 HIS A C 1
ATOM 1232 O O . HIS A 1 155 ? 1.010 -12.588 -7.719 1.00 91.00 155 HIS A O 1
ATOM 1238 N N . ILE A 1 156 ? 1.340 -11.168 -6.007 1.00 90.69 156 ILE A N 1
ATOM 1239 C CA . ILE A 1 156 ? 0.679 -10.032 -6.654 1.00 90.69 156 ILE A CA 1
ATOM 1240 C C . ILE A 1 156 ? 1.450 -9.565 -7.887 1.00 90.69 156 ILE A C 1
ATOM 1242 O O . ILE A 1 156 ? 0.835 -9.368 -8.938 1.00 90.69 156 ILE A O 1
ATOM 1246 N N . PHE A 1 157 ? 2.777 -9.445 -7.815 1.00 92.38 157 PHE A N 1
ATOM 1247 C CA . PHE A 1 157 ? 3.568 -9.074 -8.988 1.00 92.38 157 PHE A CA 1
ATOM 1248 C C . PHE A 1 157 ? 3.450 -10.108 -10.105 1.00 92.38 157 PHE A C 1
ATOM 1250 O O . PHE A 1 157 ? 3.278 -9.721 -11.257 1.00 92.38 157 PHE A O 1
ATOM 1257 N N . ARG A 1 158 ? 3.450 -11.409 -9.785 1.00 91.38 158 ARG A N 1
ATOM 1258 C CA . ARG A 1 158 ? 3.233 -12.474 -10.778 1.00 91.38 158 ARG A CA 1
ATOM 1259 C C . ARG A 1 158 ? 1.899 -12.342 -11.500 1.00 91.38 158 ARG A C 1
ATOM 1261 O O . ARG A 1 158 ? 1.838 -12.561 -12.706 1.00 91.38 158 ARG A O 1
ATOM 1268 N N . GLN A 1 159 ? 0.837 -11.975 -10.785 1.00 88.31 159 GLN A N 1
ATOM 1269 C CA . GLN A 1 159 ? -0.481 -11.761 -11.385 1.00 88.31 159 GLN A CA 1
ATOM 1270 C C . GLN A 1 159 ? -0.532 -10.537 -12.305 1.00 88.31 159 GLN A C 1
ATOM 1272 O O . GLN A 1 159 ? -1.351 -10.517 -13.218 1.00 88.31 159 GLN A O 1
ATOM 1277 N N . HIS A 1 160 ? 0.334 -9.547 -12.090 1.00 89.94 160 HIS A N 1
ATOM 1278 C CA . HIS A 1 160 ? 0.361 -8.282 -12.828 1.00 89.94 160 HIS A CA 1
ATOM 1279 C C . HIS A 1 160 ? 1.637 -8.126 -13.669 1.00 89.94 160 HIS A C 1
ATOM 1281 O O . HIS A 1 160 ? 2.040 -7.000 -13.939 1.00 89.94 160 HIS A O 1
ATOM 1287 N N . TRP A 1 161 ? 2.289 -9.229 -14.066 1.00 92.56 161 TRP A N 1
ATOM 1288 C CA . TRP A 1 161 ? 3.625 -9.220 -14.685 1.00 92.56 161 TRP A CA 1
ATOM 1289 C C . TRP A 1 161 ? 3.638 -8.799 -16.165 1.00 92.56 161 TRP A C 1
ATOM 1291 O O . TRP A 1 161 ? 4.198 -9.469 -17.030 1.00 92.56 161 TRP A O 1
ATOM 1301 N N . GLU A 1 162 ? 3.004 -7.670 -16.452 1.00 89.75 162 GLU A N 1
ATOM 1302 C CA . GLU A 1 162 ? 2.880 -7.042 -17.763 1.00 89.75 162 GLU A CA 1
ATOM 1303 C C . GLU A 1 162 ? 3.269 -5.563 -17.625 1.00 89.75 162 GLU A C 1
ATOM 1305 O O . GLU A 1 162 ? 2.965 -4.925 -16.609 1.00 89.75 162 GLU A O 1
ATOM 1310 N N . LYS A 1 163 ? 3.944 -5.003 -18.637 1.00 90.12 163 LYS A N 1
ATOM 13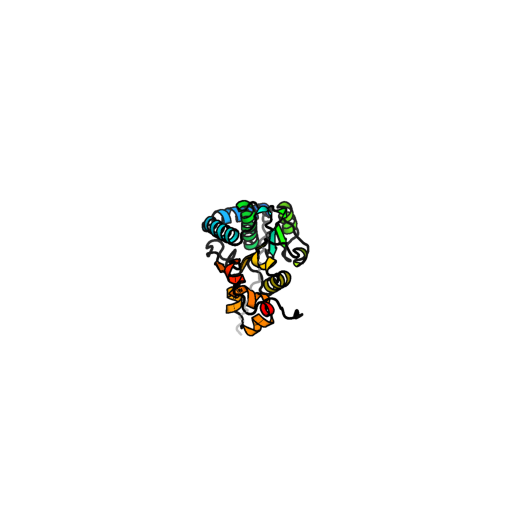11 C CA . LYS A 1 163 ? 4.481 -3.633 -18.592 1.00 90.12 163 LYS A CA 1
ATOM 1312 C C . LYS A 1 163 ? 3.392 -2.609 -18.308 1.00 90.12 163 LYS A C 1
ATOM 1314 O O . LYS A 1 163 ? 3.569 -1.745 -17.458 1.00 90.12 163 LYS A O 1
ATOM 1319 N N . GLU A 1 164 ? 2.255 -2.740 -18.974 1.00 87.62 164 GLU A N 1
ATOM 1320 C CA . GLU A 1 164 ? 1.112 -1.838 -18.864 1.00 87.62 164 GLU A CA 1
ATOM 1321 C C . GLU A 1 164 ? 0.530 -1.829 -17.445 1.00 87.62 164 GLU A C 1
ATOM 1323 O O . GLU A 1 164 ? 0.098 -0.783 -16.958 1.00 87.62 164 GLU A O 1
ATOM 1328 N N . CYS A 1 165 ? 0.553 -2.977 -16.760 1.00 89.06 165 CYS A N 1
ATOM 1329 C CA . CYS A 1 165 ? 0.084 -3.095 -15.384 1.00 89.06 165 CYS A CA 1
ATOM 1330 C C . CYS A 1 165 ? 1.085 -2.475 -14.404 1.00 89.06 165 CYS A C 1
ATOM 1332 O O . CYS A 1 165 ? 0.709 -1.635 -13.589 1.00 89.06 165 CYS A O 1
ATOM 1334 N N . LEU A 1 166 ? 2.361 -2.866 -14.490 1.00 92.44 166 LEU A N 1
ATOM 1335 C CA . LEU A 1 166 ? 3.387 -2.426 -13.542 1.00 92.44 166 LEU A CA 1
ATOM 1336 C C . LEU A 1 166 ? 3.750 -0.943 -13.703 1.00 92.44 166 LEU A C 1
ATOM 1338 O O . LEU A 1 166 ? 4.041 -0.281 -12.711 1.00 92.44 166 LEU A O 1
ATOM 1342 N N . ALA A 1 167 ? 3.708 -0.403 -14.925 1.00 92.12 167 ALA A N 1
ATOM 1343 C CA . ALA A 1 167 ? 4.004 1.007 -15.183 1.00 92.12 167 ALA A CA 1
ATOM 1344 C C . ALA A 1 167 ? 2.963 1.959 -14.577 1.00 92.12 167 ALA A C 1
ATOM 1346 O O . ALA A 1 167 ? 3.277 3.108 -14.296 1.00 92.12 167 ALA A O 1
ATOM 1347 N N . ASN A 1 168 ? 1.743 1.476 -14.341 1.00 91.31 168 ASN A N 1
ATOM 1348 C CA . ASN A 1 168 ? 0.636 2.249 -13.776 1.00 91.31 168 ASN A CA 1
ATOM 1349 C C . ASN A 1 168 ? 0.308 1.828 -12.332 1.00 91.31 168 ASN A C 1
ATOM 1351 O O . ASN A 1 168 ? -0.810 2.039 -11.849 1.00 91.31 168 ASN A O 1
ATOM 1355 N N . MET A 1 169 ? 1.268 1.195 -11.654 1.00 94.56 169 MET A N 1
ATOM 1356 C CA . MET A 1 169 ? 1.126 0.693 -10.295 1.00 94.56 169 MET A CA 1
ATOM 1357 C C . MET A 1 169 ? 1.891 1.579 -9.311 1.00 94.56 169 MET A C 1
ATOM 1359 O O . MET A 1 169 ? 3.091 1.805 -9.460 1.00 94.56 169 MET A O 1
ATOM 1363 N N . VAL A 1 170 ? 1.200 2.032 -8.266 1.00 97.00 170 VAL A N 1
ATOM 1364 C CA . VAL A 1 170 ? 1.811 2.737 -7.133 1.00 97.00 170 VAL A CA 1
ATOM 1365 C C . VAL A 1 170 ? 1.684 1.872 -5.892 1.00 97.00 170 VAL A C 1
ATOM 1367 O O . VAL A 1 170 ? 0.588 1.494 -5.488 1.00 97.00 170 VAL A O 1
ATOM 1370 N N . LEU A 1 171 ? 2.810 1.558 -5.271 1.00 97.50 171 LEU A N 1
ATOM 1371 C CA . LEU A 1 171 ? 2.886 0.755 -4.062 1.00 97.50 171 LEU A CA 1
ATOM 1372 C C . LEU A 1 171 ? 2.938 1.690 -2.858 1.00 97.50 171 LEU A C 1
ATOM 1374 O O . LEU A 1 171 ? 3.792 2.567 -2.788 1.00 97.50 171 LEU A O 1
ATOM 1378 N N . ILE A 1 172 ? 2.068 1.475 -1.884 1.00 98.19 172 ILE A N 1
ATOM 1379 C CA . ILE A 1 172 ? 2.205 2.010 -0.533 1.00 98.19 172 ILE A CA 1
ATOM 1380 C C . ILE A 1 172 ? 2.345 0.791 0.372 1.00 98.19 172 ILE A C 1
ATOM 1382 O O . ILE A 1 172 ? 1.366 0.168 0.781 1.00 98.19 172 ILE A O 1
ATOM 1386 N N . ALA A 1 173 ? 3.588 0.383 0.573 1.00 97.44 173 ALA A N 1
ATOM 1387 C CA . ALA A 1 173 ? 3.946 -0.974 0.962 1.00 97.44 173 ALA A CA 1
ATOM 1388 C C . ALA A 1 17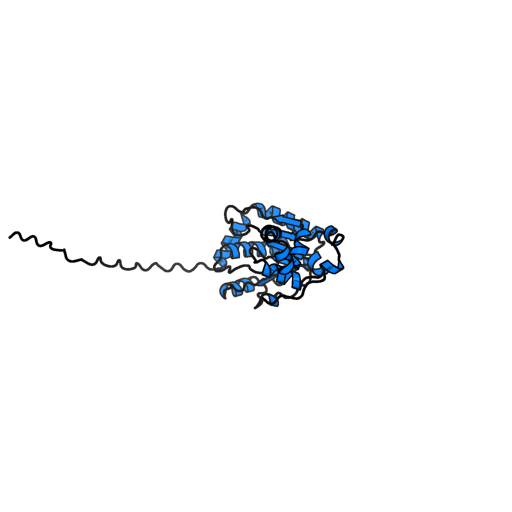3 ? 5.224 -0.974 1.797 1.00 97.44 173 ALA A C 1
ATOM 1390 O O . ALA A 1 173 ? 5.828 0.076 2.016 1.00 97.44 173 ALA A O 1
ATOM 1391 N N . ASN A 1 174 ? 5.665 -2.153 2.226 1.00 97.12 174 ASN A N 1
ATOM 1392 C CA . ASN A 1 174 ? 6.960 -2.305 2.876 1.00 97.12 174 ASN A CA 1
ATOM 1393 C C . ASN A 1 174 ? 8.083 -1.749 1.994 1.00 97.12 174 ASN A C 1
ATOM 1395 O O . ASN A 1 174 ? 7.976 -1.821 0.770 1.00 97.12 174 ASN A O 1
ATOM 1399 N N . VAL A 1 175 ? 9.181 -1.258 2.574 1.00 97.44 175 VAL A N 1
ATOM 1400 C CA . VAL A 1 175 ? 10.387 -0.918 1.803 1.00 97.44 175 VAL A CA 1
ATOM 1401 C C . VAL A 1 175 ? 10.928 -2.211 1.191 1.00 97.44 175 VAL A C 1
ATOM 1403 O O . VAL A 1 175 ? 11.625 -2.981 1.854 1.00 97.44 175 VAL A O 1
ATOM 1406 N N . LEU A 1 176 ? 10.594 -2.480 -0.075 1.00 96.12 176 LEU A N 1
ATOM 1407 C CA . LEU A 1 176 ? 10.821 -3.797 -0.676 1.00 96.12 176 LEU A CA 1
ATOM 1408 C C . LEU A 1 176 ? 12.314 -4.092 -0.851 1.00 96.12 176 LEU A C 1
ATOM 1410 O O . LEU A 1 176 ? 12.722 -5.251 -0.788 1.00 96.12 176 LEU A O 1
ATOM 1414 N N . GLY A 1 177 ? 13.138 -3.046 -0.976 1.00 94.94 177 GLY A N 1
ATOM 1415 C CA . GLY A 1 177 ? 14.599 -3.149 -0.975 1.00 94.94 177 GLY A CA 1
ATOM 1416 C C . GLY A 1 177 ? 15.162 -3.882 0.247 1.00 94.94 177 GLY A C 1
ATOM 1417 O O . GLY A 1 177 ? 16.097 -4.667 0.104 1.00 94.94 177 GLY A O 1
ATOM 1418 N N . GLN A 1 178 ? 14.538 -3.751 1.424 1.00 93.75 178 GLN A N 1
ATOM 1419 C CA . GLN A 1 178 ? 15.013 -4.431 2.636 1.00 93.75 178 GLN A CA 1
ATOM 1420 C C . GLN A 1 178 ? 14.908 -5.957 2.537 1.00 93.75 178 GLN A C 1
ATOM 1422 O O . GLN A 1 178 ? 15.696 -6.676 3.155 1.00 93.75 178 GLN A O 1
ATOM 1427 N N . TYR A 1 179 ? 13.975 -6.479 1.735 1.00 90.94 179 TYR A N 1
ATOM 1428 C CA . TYR A 1 179 ? 13.905 -7.915 1.481 1.00 90.94 179 TYR A CA 1
ATOM 1429 C C . TYR A 1 179 ? 15.077 -8.415 0.640 1.00 90.94 179 TYR A C 1
ATOM 1431 O O . TYR A 1 179 ? 15.539 -9.531 0.874 1.00 90.94 179 TYR A O 1
ATOM 1439 N N . LEU A 1 180 ? 15.571 -7.609 -0.304 1.00 87.31 180 LEU A N 1
ATOM 1440 C CA . LEU A 1 180 ? 16.744 -7.948 -1.115 1.00 87.31 180 LEU A CA 1
ATOM 1441 C C . LEU A 1 180 ? 18.016 -7.937 -0.268 1.00 87.31 180 LEU A C 1
ATOM 1443 O O . LEU A 1 180 ? 18.870 -8.799 -0.441 1.00 87.31 180 LEU A O 1
ATOM 1447 N N . GLU A 1 181 ? 18.122 -6.999 0.669 1.00 88.25 181 GLU A N 1
ATOM 1448 C CA . GLU A 1 181 ? 19.261 -6.900 1.587 1.00 88.25 181 GLU A CA 1
ATOM 1449 C C . GLU A 1 181 ? 19.278 -8.041 2.614 1.00 88.25 181 GLU A C 1
ATOM 1451 O O . GLU A 1 181 ? 20.338 -8.555 2.970 1.00 88.25 181 GLU A O 1
ATOM 1456 N N . SER A 1 182 ? 18.097 -8.466 3.071 1.00 87.31 182 SER A N 1
ATOM 1457 C CA . SER A 1 182 ? 17.951 -9.477 4.126 1.00 87.31 182 SER A CA 1
ATOM 1458 C C . SER A 1 182 ? 17.978 -10.924 3.616 1.00 87.31 182 SER A C 1
ATOM 1460 O O . SER A 1 182 ? 18.035 -11.850 4.426 1.00 87.31 182 SER A O 1
ATOM 1462 N N . ASN A 1 183 ? 17.919 -11.152 2.298 1.00 83.50 183 ASN A N 1
ATOM 1463 C CA . ASN A 1 183 ? 17.872 -12.490 1.702 1.00 83.50 183 ASN A CA 1
ATOM 1464 C C . ASN A 1 183 ? 19.010 -12.705 0.691 1.00 83.50 183 ASN A C 1
ATOM 1466 O O . ASN A 1 183 ? 19.284 -11.826 -0.122 1.00 83.50 183 ASN A O 1
ATOM 1470 N N . PRO A 1 184 ? 19.639 -13.897 0.644 1.00 86.19 184 PRO A N 1
ATOM 1471 C CA . PRO A 1 184 ? 20.628 -14.204 -0.385 1.00 86.19 184 PRO A CA 1
ATOM 1472 C C . PRO A 1 184 ? 20.044 -14.059 -1.798 1.00 86.19 184 PRO A C 1
ATOM 1474 O O . PRO A 1 184 ? 19.009 -14.655 -2.107 1.00 86.19 184 PRO A O 1
ATOM 1477 N N . SER A 1 185 ? 20.739 -13.336 -2.679 1.00 83.31 185 SER A N 1
ATOM 1478 C CA . SER A 1 185 ? 20.256 -12.980 -4.026 1.00 83.31 185 SER A CA 1
ATOM 1479 C C . SER A 1 185 ? 19.819 -14.181 -4.874 1.00 83.31 185 SER A C 1
ATOM 1481 O O . SER A 1 185 ? 18.793 -14.123 -5.552 1.00 83.31 185 SER A O 1
ATOM 1483 N N . HIS A 1 186 ? 20.548 -15.300 -4.802 1.00 82.81 186 HIS A N 1
ATOM 1484 C CA . HIS A 1 186 ? 20.195 -16.531 -5.517 1.00 82.81 186 HIS A CA 1
ATOM 1485 C C . HIS A 1 186 ? 18.910 -17.175 -4.975 1.00 82.81 186 HIS A C 1
ATOM 1487 O O . HIS A 1 186 ? 18.117 -17.719 -5.741 1.00 82.81 186 HIS A O 1
ATOM 1493 N N . LYS A 1 187 ? 18.685 -17.116 -3.656 1.00 85.38 187 LYS A N 1
ATOM 1494 C CA . LYS A 1 187 ? 17.460 -17.637 -3.038 1.00 85.38 187 LYS A CA 1
ATOM 1495 C C . LYS A 1 187 ? 16.268 -16.770 -3.425 1.00 85.38 187 LYS A C 1
ATOM 1497 O O . LYS A 1 187 ? 15.269 -17.291 -3.903 1.00 85.38 187 LYS A O 1
ATOM 1502 N N . LEU A 1 188 ? 16.412 -15.449 -3.323 1.00 84.38 188 LEU A N 1
ATOM 1503 C CA . LEU A 1 188 ? 15.351 -14.526 -3.708 1.00 84.38 188 LEU A CA 1
ATOM 1504 C C . LEU A 1 188 ? 15.006 -14.636 -5.199 1.00 84.38 188 LEU A C 1
ATOM 1506 O O . LEU A 1 188 ? 13.839 -14.690 -5.545 1.00 84.38 188 LEU A O 1
ATOM 1510 N N . SER A 1 189 ? 15.997 -14.750 -6.085 1.00 85.19 189 SER A N 1
ATOM 1511 C CA . SER A 1 189 ? 15.742 -14.911 -7.528 1.00 85.19 189 SER A CA 1
ATOM 1512 C C . SER A 1 189 ? 15.051 -16.232 -7.878 1.00 85.19 189 SER A C 1
ATOM 1514 O O . SER A 1 189 ? 14.405 -16.338 -8.916 1.00 85.19 189 SER A O 1
ATOM 1516 N N . SER A 1 190 ? 15.205 -17.243 -7.025 1.00 86.44 190 SER A N 1
ATOM 1517 C CA . SER A 1 190 ? 14.550 -18.545 -7.147 1.00 86.44 190 SER A CA 1
ATOM 1518 C C . SER A 1 190 ? 13.112 -18.505 -6.627 1.00 86.44 190 SER A C 1
ATOM 1520 O O . SER A 1 190 ? 12.200 -18.978 -7.306 1.00 86.44 190 SER A O 1
ATOM 1522 N N . ASP A 1 191 ? 12.920 -17.951 -5.431 1.00 88.38 191 ASP A N 1
ATOM 1523 C CA . ASP A 1 191 ? 11.668 -18.054 -4.676 1.00 88.38 191 ASP A CA 1
ATOM 1524 C C . ASP A 1 191 ? 10.727 -16.878 -4.981 1.00 88.38 191 ASP A C 1
ATOM 1526 O O . ASP A 1 191 ? 9.507 -17.035 -4.989 1.00 88.38 191 ASP A O 1
ATOM 1530 N N . CYS A 1 192 ? 11.296 -15.707 -5.280 1.00 92.88 192 CYS A N 1
ATOM 1531 C CA . CYS A 1 192 ? 10.590 -14.469 -5.600 1.00 92.88 192 CYS A CA 1
ATOM 1532 C C . CYS A 1 192 ? 11.203 -13.725 -6.814 1.00 92.88 192 CYS A C 1
ATOM 1534 O O . CYS A 1 192 ? 11.736 -12.617 -6.670 1.00 92.88 192 CYS A O 1
ATOM 1536 N N . PRO A 1 193 ? 11.191 -14.332 -8.019 1.00 93.06 193 PRO A N 1
ATOM 1537 C CA . PRO A 1 193 ? 11.778 -13.748 -9.226 1.00 93.06 193 PRO A CA 1
ATOM 1538 C C . PRO A 1 193 ? 11.129 -12.439 -9.682 1.00 93.06 193 PRO A C 1
ATOM 1540 O O . PRO A 1 193 ? 11.812 -11.641 -10.320 1.00 93.06 193 PRO A O 1
ATOM 1543 N N . CYS A 1 194 ? 9.843 -12.195 -9.409 1.00 94.12 194 CYS A N 1
ATOM 1544 C CA . CYS A 1 194 ? 9.248 -10.904 -9.751 1.00 94.12 194 CYS A CA 1
ATOM 1545 C C . CYS A 1 194 ? 9.857 -9.797 -8.892 1.00 94.12 194 CYS A C 1
ATOM 1547 O O . CYS A 1 194 ? 10.313 -8.781 -9.417 1.00 94.12 194 CYS A O 1
ATOM 1549 N N . LEU A 1 195 ? 9.936 -10.022 -7.579 1.00 94.12 195 LEU A N 1
ATOM 1550 C CA . LEU A 1 195 ? 10.554 -9.078 -6.653 1.00 94.12 195 LEU A CA 1
ATOM 1551 C C . LEU A 1 195 ? 12.024 -8.812 -6.974 1.00 94.12 195 LEU A C 1
ATOM 1553 O O . LEU A 1 195 ? 12.434 -7.653 -7.021 1.00 94.12 195 LEU A O 1
ATOM 1557 N N . SER A 1 196 ? 12.813 -9.857 -7.246 1.00 93.06 196 SER A N 1
ATOM 1558 C CA . SER A 1 196 ? 14.239 -9.680 -7.553 1.00 93.06 196 SER A CA 1
ATOM 1559 C C . SER A 1 196 ? 14.481 -8.832 -8.807 1.00 93.06 196 SER A C 1
ATOM 1561 O O . SER A 1 196 ? 15.520 -8.181 -8.914 1.00 93.06 196 SER A O 1
ATOM 1563 N N . ARG A 1 197 ? 13.520 -8.819 -9.737 1.00 93.44 197 ARG A N 1
ATOM 1564 C CA . ARG A 1 197 ? 13.580 -8.069 -10.994 1.00 93.44 197 ARG A CA 1
ATOM 1565 C C . ARG A 1 197 ? 13.012 -6.658 -10.880 1.00 93.44 197 ARG A C 1
ATOM 1567 O O . ARG A 1 197 ? 13.608 -5.737 -11.426 1.00 93.44 197 ARG A O 1
ATOM 1574 N N . ILE A 1 198 ? 11.879 -6.479 -10.199 1.00 94.56 198 ILE A N 1
ATOM 1575 C CA . ILE A 1 198 ? 11.187 -5.182 -10.151 1.00 94.56 198 ILE A CA 1
ATOM 1576 C C . ILE A 1 198 ? 11.801 -4.229 -9.129 1.00 94.56 198 ILE A C 1
ATOM 1578 O O . ILE A 1 198 ? 11.890 -3.037 -9.396 1.00 94.56 198 ILE A O 1
ATOM 1582 N N . VAL A 1 199 ? 12.259 -4.733 -7.977 1.00 94.88 199 VAL A N 1
ATOM 1583 C CA . VAL A 1 199 ? 12.731 -3.878 -6.877 1.00 94.88 199 VAL A CA 1
ATOM 1584 C C . VAL A 1 199 ? 13.910 -2.979 -7.274 1.00 94.88 199 VAL A C 1
ATOM 1586 O O . VAL A 1 199 ? 13.868 -1.804 -6.919 1.00 94.88 199 VAL A O 1
ATOM 1589 N N . PRO A 1 200 ? 14.913 -3.438 -8.053 1.00 93.94 200 PRO A N 1
ATOM 1590 C CA . PRO A 1 200 ? 15.984 -2.565 -8.543 1.00 93.94 200 PRO A CA 1
ATOM 1591 C C . PRO A 1 200 ? 15.518 -1.392 -9.419 1.00 93.94 200 PRO A C 1
ATOM 1593 O O . PRO A 1 200 ? 16.276 -0.445 -9.608 1.00 93.94 200 PRO A O 1
ATOM 1596 N N . LEU A 1 201 ? 14.302 -1.457 -9.970 1.00 94.88 201 LEU A N 1
ATOM 1597 C CA . LEU A 1 201 ? 13.723 -0.420 -10.828 1.00 94.88 201 LEU A CA 1
ATOM 1598 C C . LEU A 1 201 ? 12.857 0.581 -10.048 1.00 94.88 201 LEU A C 1
ATOM 1600 O O . LEU A 1 201 ? 12.430 1.586 -10.618 1.00 94.88 201 LEU A O 1
ATOM 1604 N N . LEU A 1 202 ? 12.560 0.307 -8.773 1.00 96.00 202 LEU A N 1
ATOM 1605 C CA . LEU A 1 202 ? 11.679 1.144 -7.965 1.00 96.00 202 LEU A CA 1
ATOM 1606 C C . LEU A 1 202 ? 12.400 2.406 -7.485 1.00 96.00 202 LEU A C 1
ATOM 1608 O O . LEU A 1 202 ? 13.474 2.342 -6.888 1.00 96.00 202 LEU A O 1
ATOM 1612 N N . ASP A 1 203 ? 11.746 3.552 -7.649 1.00 96.81 203 ASP A N 1
ATOM 1613 C CA . ASP A 1 203 ? 12.002 4.704 -6.789 1.00 96.81 203 ASP A CA 1
ATOM 1614 C C . ASP A 1 203 ? 11.265 4.490 -5.459 1.00 96.81 203 ASP A C 1
ATOM 1616 O O . ASP A 1 203 ? 10.149 3.968 -5.433 1.00 96.81 203 ASP A O 1
ATOM 1620 N N . CYS A 1 204 ? 11.892 4.867 -4.345 1.00 97.31 204 CYS A N 1
ATOM 1621 C CA . CYS A 1 204 ? 11.397 4.584 -3.001 1.00 97.31 204 CYS A CA 1
ATOM 1622 C C . CYS A 1 204 ? 11.377 5.851 -2.147 1.00 97.31 204 CYS A C 1
ATOM 1624 O O . CYS A 1 204 ? 12.412 6.473 -1.901 1.00 97.31 204 CYS A O 1
ATOM 1626 N N . LYS A 1 205 ? 10.185 6.223 -1.672 1.00 97.12 205 LYS A N 1
ATOM 1627 C CA . LYS A 1 205 ? 9.942 7.360 -0.777 1.00 97.12 205 LYS A CA 1
ATOM 1628 C C . LYS A 1 205 ? 9.448 6.832 0.579 1.00 97.12 205 LYS A C 1
ATOM 1630 O O . LYS A 1 205 ? 8.243 6.618 0.745 1.00 97.12 205 LYS A O 1
ATOM 1635 N N . PRO A 1 206 ? 10.356 6.554 1.534 1.00 96.56 206 PRO A N 1
ATOM 1636 C CA . PRO A 1 206 ? 9.989 5.978 2.823 1.00 96.56 206 PRO A CA 1
ATOM 1637 C C . PRO A 1 206 ? 9.173 6.950 3.675 1.00 96.56 206 PRO A C 1
ATOM 1639 O O . PRO A 1 206 ? 9.393 8.161 3.657 1.00 96.56 206 PRO A O 1
ATOM 1642 N N . PHE A 1 207 ? 8.243 6.396 4.448 1.00 95.69 207 PHE A N 1
ATOM 1643 C CA . PHE A 1 207 ? 7.503 7.127 5.467 1.00 95.69 207 PHE A CA 1
ATOM 1644 C C . PHE A 1 207 ? 8.462 7.427 6.628 1.00 95.69 207 PHE A C 1
ATOM 1646 O O . PHE A 1 207 ? 9.317 6.593 6.952 1.00 95.69 207 PHE A O 1
ATOM 1653 N N . PRO A 1 208 ? 8.347 8.587 7.291 1.00 93.88 208 PRO A N 1
ATOM 1654 C CA . PRO A 1 208 ? 9.155 8.872 8.457 1.00 93.88 208 PRO A CA 1
ATOM 1655 C C . PRO A 1 208 ? 8.648 8.081 9.658 1.00 93.88 208 PRO A C 1
ATOM 1657 O O . PRO A 1 208 ? 7.511 7.607 9.712 1.00 93.88 208 PRO A O 1
ATOM 1660 N N . THR A 1 209 ? 9.486 8.012 10.684 1.00 90.00 209 THR A N 1
ATOM 1661 C CA . THR A 1 209 ? 9.085 7.456 11.971 1.00 90.00 209 THR A CA 1
ATOM 1662 C C . THR A 1 209 ? 7.969 8.291 12.592 1.00 90.00 209 THR A C 1
ATOM 1664 O O . THR A 1 209 ? 8.092 9.508 12.752 1.00 90.00 209 THR A O 1
ATOM 1667 N N . TRP A 1 210 ? 6.899 7.625 13.019 1.00 92.38 210 TRP A N 1
ATOM 1668 C CA . TRP A 1 210 ? 5.847 8.250 13.808 1.00 92.38 210 TRP A CA 1
ATOM 1669 C C . TRP A 1 210 ? 6.016 7.914 15.289 1.00 92.38 210 TRP A C 1
ATOM 1671 O O . TRP A 1 210 ? 5.645 6.834 15.734 1.00 92.38 210 TRP A O 1
ATOM 1681 N N . ASN A 1 211 ? 6.562 8.845 16.074 1.00 89.50 211 ASN A N 1
ATOM 1682 C CA . ASN A 1 211 ? 6.913 8.586 17.478 1.00 89.50 211 ASN A CA 1
ATOM 1683 C C . ASN A 1 211 ? 5.732 8.123 18.349 1.00 89.50 211 ASN A C 1
ATOM 1685 O O . ASN A 1 211 ? 5.933 7.322 19.257 1.00 89.50 211 ASN A O 1
ATOM 1689 N N . THR A 1 212 ? 4.514 8.606 18.082 1.00 90.94 212 THR A N 1
ATOM 1690 C CA . THR A 1 212 ? 3.318 8.221 18.848 1.00 90.94 212 THR A CA 1
ATOM 1691 C C . THR A 1 212 ? 2.871 6.791 18.536 1.00 90.94 212 THR A C 1
ATOM 1693 O O . THR A 1 212 ? 2.494 6.063 19.448 1.00 90.94 212 THR A O 1
ATOM 1696 N N . ASN A 1 213 ? 2.971 6.363 17.271 1.00 91.69 213 ASN A N 1
ATOM 1697 C CA . ASN A 1 213 ? 2.596 5.019 16.817 1.00 91.69 213 ASN A CA 1
ATOM 1698 C C . ASN A 1 213 ? 3.685 4.432 15.914 1.00 91.69 213 ASN A C 1
ATOM 1700 O O . ASN A 1 213 ? 3.494 4.310 14.699 1.00 91.69 213 ASN A O 1
ATOM 1704 N N . PRO A 1 214 ? 4.834 4.042 16.488 1.00 92.06 214 PRO A N 1
ATOM 1705 C CA . PRO A 1 214 ? 6.009 3.683 15.704 1.00 92.06 214 PRO A CA 1
ATOM 1706 C C . PRO A 1 214 ? 5.797 2.435 14.851 1.00 92.06 214 PRO A C 1
ATOM 1708 O O . PRO A 1 214 ? 6.528 2.239 13.894 1.00 92.06 214 PRO A O 1
ATOM 1711 N N . THR A 1 215 ? 4.805 1.599 15.167 1.00 94.88 215 THR A N 1
ATOM 1712 C CA . THR A 1 215 ? 4.543 0.340 14.457 1.00 94.88 215 THR A CA 1
ATOM 1713 C C . THR A 1 215 ? 3.447 0.440 13.391 1.00 94.88 215 THR A C 1
ATOM 1715 O O . THR A 1 215 ? 3.207 -0.520 12.664 1.00 94.88 215 THR A O 1
ATOM 1718 N N . ALA A 1 216 ? 2.760 1.581 13.270 1.00 94.06 216 ALA A N 1
ATOM 1719 C CA . ALA A 1 216 ? 1.663 1.716 12.311 1.00 94.06 216 ALA A CA 1
ATOM 1720 C C . ALA A 1 216 ? 2.169 1.718 10.861 1.00 94.06 216 ALA A C 1
ATOM 1722 O O . ALA A 1 216 ? 1.594 1.048 10.006 1.00 94.06 216 ALA A O 1
ATOM 1723 N N . PHE A 1 217 ? 3.276 2.424 10.615 1.00 95.50 217 PHE A N 1
ATOM 1724 C CA . PHE A 1 217 ? 3.878 2.602 9.289 1.00 95.50 217 PHE A CA 1
ATOM 1725 C C . PHE A 1 217 ? 5.405 2.442 9.306 1.00 95.50 217 PHE A C 1
ATOM 1727 O O . PHE A 1 217 ? 6.091 2.962 8.423 1.00 95.50 217 PHE A O 1
ATOM 1734 N N . ASN A 1 218 ? 5.982 1.754 10.305 1.00 92.81 218 ASN A N 1
ATOM 1735 C CA . ASN A 1 218 ? 7.405 1.416 10.220 1.00 92.81 218 ASN A CA 1
ATOM 1736 C C . ASN A 1 218 ? 7.660 0.626 8.942 1.00 92.81 218 ASN A C 1
ATOM 1738 O O . ASN A 1 218 ? 6.812 -0.138 8.492 1.00 92.81 218 ASN A O 1
ATOM 1742 N N . ASN A 1 219 ? 8.839 0.810 8.360 1.00 94.44 219 ASN A N 1
ATOM 1743 C CA . ASN A 1 219 ? 9.199 0.116 7.133 1.00 94.44 219 ASN A CA 1
ATOM 1744 C C . ASN A 1 219 ? 8.187 0.322 5.982 1.00 94.44 219 ASN A C 1
ATOM 1746 O O . ASN A 1 219 ? 8.137 -0.510 5.096 1.00 94.44 219 ASN A O 1
ATOM 1750 N N . THR A 1 220 ? 7.370 1.380 5.967 1.00 97.19 220 THR A N 1
ATOM 1751 C CA . THR A 1 220 ? 6.415 1.646 4.875 1.00 97.19 220 THR A CA 1
ATOM 1752 C C . THR A 1 220 ? 6.961 2.730 3.942 1.00 97.19 220 THR A C 1
ATOM 1754 O O . THR A 1 220 ? 7.630 3.656 4.393 1.00 97.19 220 THR A O 1
ATOM 1757 N N . ALA A 1 221 ? 6.697 2.629 2.642 1.00 97.88 221 ALA A N 1
ATOM 1758 C CA . ALA A 1 221 ? 7.139 3.572 1.622 1.00 97.88 221 ALA A CA 1
ATOM 1759 C C . ALA A 1 221 ? 6.135 3.687 0.473 1.00 97.88 221 ALA A C 1
ATOM 1761 O O . ALA A 1 221 ? 5.451 2.717 0.141 1.00 97.88 221 ALA A O 1
ATOM 1762 N N . VAL A 1 222 ? 6.120 4.853 -0.180 1.00 98.19 222 VAL A N 1
ATOM 1763 C CA . VAL A 1 222 ? 5.575 4.987 -1.537 1.00 98.19 222 VAL A CA 1
ATOM 1764 C C . VAL A 1 222 ? 6.646 4.524 -2.524 1.00 98.19 222 VAL A C 1
ATOM 1766 O O . VAL A 1 222 ? 7.764 5.036 -2.492 1.00 98.19 222 VAL A O 1
ATOM 1769 N N . GLN A 1 223 ? 6.328 3.561 -3.385 1.00 98.06 223 GLN A N 1
ATOM 1770 C CA . GLN A 1 223 ? 7.241 3.012 -4.388 1.00 98.06 223 GLN A CA 1
ATOM 1771 C C . GLN A 1 223 ? 6.541 2.853 -5.739 1.00 98.06 223 GLN A C 1
ATOM 1773 O O . GLN A 1 223 ? 5.360 2.527 -5.801 1.00 98.06 223 GLN A O 1
ATOM 1778 N N . TYR A 1 224 ? 7.269 3.081 -6.824 1.00 97.12 224 TYR A N 1
ATOM 1779 C CA . TYR A 1 224 ? 6.781 2.955 -8.200 1.00 97.12 224 TYR A CA 1
ATOM 1780 C C . TYR A 1 224 ? 7.982 2.846 -9.145 1.00 97.12 224 TYR A C 1
ATOM 1782 O O . TYR A 1 224 ? 9.105 3.139 -8.737 1.00 97.12 224 TYR A O 1
ATOM 1790 N N . VAL A 1 225 ? 7.766 2.432 -10.394 1.00 95.69 225 VAL A N 1
ATOM 1791 C CA . VAL A 1 225 ? 8.821 2.420 -11.420 1.00 95.69 225 VAL A CA 1
ATOM 1792 C C . VAL A 1 225 ? 8.708 3.690 -12.274 1.00 95.69 225 VAL A C 1
ATOM 1794 O O . VAL A 1 225 ? 7.734 3.816 -13.022 1.00 95.69 225 VAL A O 1
ATOM 1797 N N . PRO A 1 226 ? 9.669 4.631 -12.202 1.00 94.06 226 PRO A N 1
ATOM 1798 C CA . PRO A 1 226 ? 9.660 5.832 -13.035 1.00 94.06 226 PRO A CA 1
ATOM 1799 C C . PRO A 1 226 ? 9.722 5.509 -14.532 1.00 94.06 226 PRO A C 1
ATOM 1801 O O . PRO A 1 226 ? 10.401 4.563 -14.934 1.00 94.06 226 PRO A O 1
ATOM 1804 N N . ALA A 1 227 ? 9.100 6.345 -15.372 1.00 90.69 227 ALA A N 1
ATOM 1805 C CA . ALA A 1 227 ? 9.054 6.151 -16.828 1.00 90.69 227 ALA A CA 1
ATOM 1806 C C . ALA A 1 227 ? 10.421 5.805 -17.476 1.00 90.69 227 ALA A C 1
ATOM 1808 O O . ALA A 1 227 ? 10.478 4.824 -18.220 1.00 90.69 227 ALA A O 1
ATOM 1809 N N . PRO A 1 228 ? 11.542 6.487 -17.147 1.00 91.06 228 PRO A N 1
ATOM 1810 C CA . PRO A 1 228 ? 12.850 6.187 -17.746 1.00 91.06 228 PRO A CA 1
ATOM 1811 C C . PRO A 1 228 ? 13.417 4.799 -17.405 1.00 91.06 228 PRO A C 1
ATOM 1813 O O . PRO A 1 228 ? 14.261 4.277 -18.135 1.00 91.06 228 PRO A O 1
ATOM 1816 N N . GLN A 1 229 ? 12.982 4.180 -16.302 1.00 91.50 229 GLN A N 1
ATOM 1817 C CA . GLN A 1 229 ? 13.445 2.841 -15.919 1.00 91.50 229 GLN A CA 1
ATOM 1818 C C . GLN A 1 229 ? 12.865 1.755 -16.837 1.00 91.50 229 GLN A C 1
ATOM 1820 O O . GLN A 1 229 ? 13.495 0.720 -17.045 1.00 91.50 229 GLN A O 1
ATOM 1825 N N . TRP A 1 230 ? 11.706 2.008 -17.455 1.00 89.75 230 TRP A N 1
ATOM 1826 C CA . TRP A 1 230 ? 11.078 1.086 -18.405 1.00 89.75 230 TRP A CA 1
ATOM 1827 C C . TRP A 1 230 ? 11.781 1.012 -19.765 1.00 89.75 230 TRP A C 1
ATOM 1829 O O . TRP A 1 230 ? 11.544 0.063 -20.513 1.00 89.75 230 TRP A O 1
ATOM 1839 N N . GLU A 1 231 ? 12.608 2.001 -20.104 1.00 85.50 231 GLU A N 1
ATOM 1840 C CA . GLU A 1 231 ? 13.382 2.038 -21.355 1.00 85.50 231 GLU A CA 1
ATOM 1841 C C . GLU A 1 231 ? 14.714 1.287 -21.234 1.00 85.50 231 GLU A C 1
ATOM 1843 O O . GLU A 1 231 ? 15.270 0.837 -22.231 1.00 85.50 231 GLU A O 1
ATOM 1848 N N . ASN A 1 232 ? 15.204 1.106 -20.005 1.00 79.44 232 ASN A N 1
ATOM 1849 C CA . ASN A 1 232 ? 16.517 0.535 -19.711 1.00 79.44 232 ASN A CA 1
ATOM 1850 C C . ASN A 1 232 ? 16.427 -0.878 -19.109 1.00 79.44 232 ASN A C 1
ATOM 1852 O O . ASN A 1 232 ? 17.305 -1.290 -18.350 1.00 79.44 232 ASN A O 1
ATOM 1856 N N . LEU A 1 233 ? 15.364 -1.627 -19.431 1.00 80.75 233 LEU A N 1
ATOM 1857 C CA . LEU A 1 233 ? 15.166 -2.978 -18.905 1.00 80.75 233 LEU A CA 1
ATOM 1858 C C . LEU A 1 233 ? 16.302 -3.916 -19.362 1.00 80.75 233 LEU A C 1
ATOM 1860 O O . LEU A 1 233 ? 16.495 -4.112 -20.566 1.00 80.75 233 LEU A O 1
ATOM 1864 N N . PRO A 1 234 ? 17.036 -4.552 -18.434 1.00 65.56 234 PRO A N 1
ATOM 1865 C CA . PRO A 1 234 ? 18.071 -5.509 -18.795 1.00 65.56 234 PRO A CA 1
ATOM 1866 C C . PRO A 1 234 ? 17.428 -6.759 -19.406 1.00 65.56 234 PRO A C 1
ATOM 1868 O O . PRO A 1 234 ? 16.699 -7.479 -18.728 1.00 65.56 234 PRO A O 1
ATOM 1871 N N . GLY A 1 235 ? 17.703 -7.013 -20.690 1.00 68.69 235 GLY A N 1
ATOM 1872 C CA . GLY A 1 235 ? 17.209 -8.194 -21.401 1.00 68.69 235 GLY A CA 1
ATOM 1873 C C . GLY A 1 235 ? 15.684 -8.293 -21.367 1.00 68.69 235 GLY A C 1
ATOM 1874 O O . GLY A 1 235 ? 15.153 -9.227 -20.780 1.00 68.69 235 GLY A O 1
ATOM 1875 N N . GLU A 1 236 ? 14.983 -7.336 -21.985 1.00 70.94 236 GLU A N 1
ATOM 1876 C CA . GLU A 1 236 ? 13.514 -7.206 -21.967 1.00 70.94 236 GLU A CA 1
ATOM 1877 C C . GLU A 1 236 ? 12.772 -8.551 -22.108 1.00 70.94 236 GLU A C 1
ATOM 1879 O O . GLU A 1 236 ? 11.868 -8.852 -21.330 1.00 70.94 236 GLU A O 1
ATOM 1884 N N . HIS A 1 237 ? 13.205 -9.426 -23.022 1.00 71.75 237 HIS A N 1
ATOM 1885 C CA . HIS A 1 237 ? 12.614 -10.758 -23.183 1.00 71.75 237 HIS A CA 1
ATOM 1886 C C . HIS A 1 237 ? 12.774 -11.685 -21.965 1.00 71.75 237 HIS A C 1
ATOM 1888 O O . HIS A 1 237 ? 11.859 -12.454 -21.668 1.00 71.75 237 HIS A O 1
ATOM 1894 N N . ASP A 1 238 ? 13.900 -11.621 -21.260 1.00 82.56 238 ASP A N 1
ATOM 1895 C CA . ASP A 1 238 ? 14.175 -12.435 -20.074 1.00 82.56 238 ASP A CA 1
ATOM 1896 C C . ASP A 1 238 ? 13.513 -11.850 -18.821 1.00 82.56 238 ASP A C 1
ATOM 1898 O O . ASP A 1 238 ? 13.078 -12.604 -17.947 1.00 82.56 238 ASP A O 1
ATOM 1902 N N . PHE A 1 239 ? 13.357 -10.523 -18.758 1.00 89.06 239 PHE A N 1
ATOM 1903 C CA . PHE A 1 239 ? 12.660 -9.835 -17.669 1.00 89.06 239 PHE A CA 1
ATOM 1904 C C . PHE A 1 239 ? 11.197 -10.287 -17.548 1.00 89.06 239 PHE A C 1
ATOM 1906 O O . PHE A 1 239 ? 10.723 -10.597 -16.451 1.00 89.06 239 PHE A O 1
ATOM 1913 N N . TRP A 1 240 ? 10.486 -10.386 -18.674 1.00 91.06 240 TRP A N 1
ATOM 1914 C CA . TRP A 1 240 ? 9.068 -10.765 -18.694 1.00 91.06 240 TRP A CA 1
ATOM 1915 C C . TRP A 1 240 ? 8.836 -12.278 -18.594 1.00 91.06 240 TRP A C 1
ATOM 1917 O O . TRP A 1 240 ? 7.777 -12.718 -18.151 1.00 91.06 240 TRP A O 1
ATOM 1927 N N . ARG A 1 241 ? 9.828 -13.105 -18.948 1.00 90.12 241 ARG A N 1
ATOM 1928 C CA . ARG A 1 241 ? 9.723 -14.568 -18.844 1.00 90.12 241 ARG A CA 1
ATOM 1929 C C . ARG A 1 241 ? 9.971 -15.037 -17.416 1.00 90.12 241 ARG A C 1
ATOM 1931 O O . ARG A 1 241 ? 11.110 -15.076 -16.942 1.00 90.12 241 ARG A O 1
ATOM 1938 N N . LEU A 1 242 ? 8.895 -15.406 -16.729 1.00 87.81 242 LEU A N 1
ATOM 1939 C CA . LEU A 1 242 ? 8.955 -15.948 -15.374 1.00 87.81 242 LEU A CA 1
ATOM 1940 C C . LEU A 1 242 ? 9.197 -17.463 -15.372 1.00 87.81 242 LEU A C 1
ATOM 1942 O O . LEU A 1 242 ? 8.676 -18.169 -16.238 1.00 87.81 242 LEU A O 1
ATOM 1946 N N . PRO A 1 243 ? 9.939 -17.990 -14.382 1.00 84.69 243 PRO A N 1
ATOM 1947 C CA . PRO A 1 243 ? 9.996 -19.426 -14.158 1.00 84.69 243 PRO A CA 1
ATOM 1948 C C . PRO A 1 243 ? 8.624 -19.950 -13.690 1.00 84.69 243 PRO A C 1
ATOM 1950 O O . PRO A 1 243 ? 7.850 -19.189 -13.083 1.00 84.69 243 PRO A O 1
ATOM 1953 N N . PRO A 1 244 ? 8.325 -21.243 -13.935 1.00 77.62 244 PRO A N 1
ATOM 1954 C CA . PRO A 1 244 ? 7.091 -21.870 -13.471 1.00 77.62 244 PRO A CA 1
ATOM 1955 C C . PRO A 1 244 ? 6.938 -21.737 -11.952 1.00 77.62 244 PRO A C 1
ATOM 1957 O O . PRO A 1 244 ? 7.929 -21.643 -11.220 1.00 77.62 244 PRO A O 1
ATOM 1960 N N . HIS A 1 245 ? 5.686 -21.707 -11.491 1.00 65.75 245 HIS A N 1
ATOM 1961 C CA . HIS A 1 245 ? 5.372 -21.620 -10.069 1.00 65.75 245 HIS A CA 1
ATOM 1962 C C . HIS A 1 245 ? 5.978 -22.831 -9.353 1.00 65.75 245 HIS A C 1
ATOM 1964 O O . HIS A 1 245 ? 5.809 -23.967 -9.798 1.00 65.75 245 HIS A O 1
ATOM 1970 N N . ARG A 1 246 ? 6.726 -22.594 -8.275 1.00 63.19 246 ARG A N 1
ATOM 1971 C CA . ARG A 1 246 ? 7.119 -23.678 -7.379 1.00 63.19 246 ARG A CA 1
ATOM 1972 C C . ARG A 1 246 ? 5.989 -23.838 -6.383 1.00 63.19 246 ARG A C 1
ATOM 1974 O O . ARG A 1 246 ? 5.765 -22.943 -5.575 1.00 63.19 246 ARG A O 1
ATOM 1981 N N . ASP A 1 247 ? 5.255 -24.934 -6.494 1.00 44.50 247 ASP A N 1
ATOM 1982 C CA . ASP A 1 247 ? 4.345 -25.354 -5.438 1.00 44.50 247 ASP A CA 1
ATOM 1983 C C . ASP A 1 247 ? 5.221 -25.838 -4.277 1.00 44.50 247 ASP A C 1
ATOM 1985 O O . ASP A 1 247 ? 5.914 -26.852 -4.394 1.00 44.50 247 ASP A O 1
ATOM 1989 N N . THR A 1 248 ? 5.277 -25.054 -3.204 1.00 39.56 248 THR A N 1
ATOM 1990 C CA . THR A 1 248 ? 5.826 -25.479 -1.909 1.00 39.56 248 THR A CA 1
ATOM 1991 C C . THR A 1 248 ? 4.692 -25.748 -0.950 1.00 39.56 248 THR A C 1
ATOM 1993 O O . THR A 1 248 ? 3.833 -24.843 -0.841 1.00 39.56 248 THR A O 1
#

Mean predicted aligned error: 8.77 Å

Nearest PDB structures (foldseek):
  8tcu-assembly1_D-2  TM=5.516E-01  e=3.744E-02  Homo sapiens
  3oeh-assembly1_G  TM=3.080E-01  e=4.309E-01  Saccharomyces cerevisiae
  7tjk-assembly1_B  TM=2.684E-01  e=1.118E+00  Saccharomyces cerevisiae
  7lcc-assembly1_A  TM=2.952E-01  e=4.672E+00  synthetic construct
  7p0m-assembly1_F  TM=2.749E-01  e=9.551E+00  Homo sapiens

Foldseek 3Di:
DDDDDDDDDDDDDDPDDPPDPDDDDPPDALVRLLVVLLVVLVPPPCVVVVLVVVVVVCVLLVADLVLEAEEEEPLAESVPDSLSSNLVSVVVVVCVSSVNDQCRYEHEDPRYDPSRVVVSVVSVHHYDPDPCSVPDRQDQYEYEYEPDDPLVVLVVCVRQLDCNRQSNYKYFYALLVVVCVVDDLVVCCVQRVSSSQCNVQKDWAADDADPVCRRSRPRTTIIGGGPVSVVVRDPVVVSSDDDDHDDD

Solvent-accessible surface area (backbone atoms only — not comparable to full-atom values): 14443 Å² total; per-residue (Å²): 142,84,88,77,86,81,80,79,76,84,86,75,81,77,77,78,78,75,80,72,80,72,77,80,69,79,78,82,49,60,70,60,57,38,51,53,29,38,55,54,56,70,67,41,78,61,64,59,56,55,53,54,51,51,53,49,52,38,57,73,57,66,57,58,55,91,64,44,29,35,42,33,40,47,54,56,28,49,75,82,32,69,42,20,23,38,47,51,34,48,54,52,48,51,27,65,79,57,68,37,59,41,73,41,28,34,45,36,44,98,65,52,45,74,69,35,53,54,53,41,46,75,63,41,33,40,68,48,97,45,79,71,64,64,51,85,69,65,60,35,32,39,40,40,26,49,86,53,58,72,65,60,53,26,53,52,42,60,74,42,67,43,70,72,41,48,56,35,34,38,33,40,18,47,51,62,63,55,56,58,75,75,38,60,66,71,57,39,46,68,78,28,47,51,49,62,62,48,51,85,45,43,49,78,48,67,54,74,88,39,87,92,52,52,78,52,47,55,65,21,19,47,34,35,48,52,73,74,50,72,76,67,52,76,58,59,74,61,67,64,57,73,78,80,84,78,91,126

InterPro domains:
  IPR012942 SRR1-like domain [PF07985] (68-224)
  IPR040044 SRR1-like protein [PTHR28626] (49-227)

Radius of gyration: 25.25 Å; Cα contacts (8 Å, |Δi|>4): 335; chains: 1; bounding box: 41×55×102 Å

Secondary structure (DSSP, 8-state):
-------PPP--PPPP--------PPPPPHHHHHHHHHHHHHH-GGGTHHHHHHHHHHHHTT--TTT-EEEEE----TTT-HHHHHHHHHHHHHHHHHT--GGGEEEE-TT--HHHHHHHHHTT-B--SSGGGG--PPSSEEEEETT--HHHHHHHHHHT-SHHHHHTEEEEEE-THHHHHHS-HHHHHHH-HHHHHHGGG-EEEEPPP-SSSTTTSTTEEEEE--GGGGTS-TTHHHHH-PPPP---